Protein 3A1G (pdb70)

Organism: Influenza A virus (strain A/Puerto Rico/8/1934 H1N1) (NCBI:txid211044)

Structure (mmCIF, N/CA/C/O backbone):
data_3A1G
#
_entry.id   3A1G
#
_cell.length_a   60.701
_cell.length_b   69.987
_cell.length_c   61.348
_cell.angle_alpha   90.00
_cell.angle_beta   97.94
_cell.angle_gamma   90.00
#
_symmetry.space_group_name_H-M   'C 1 2 1'
#
loop_
_entity.id
_entity.type
_entity.pdbx_description
1 polymer 'RNA-directed RNA polymerase catalytic subunit'
2 polymer 'Polymerase basic protein 2'
3 water water
#
loop_
_atom_site.g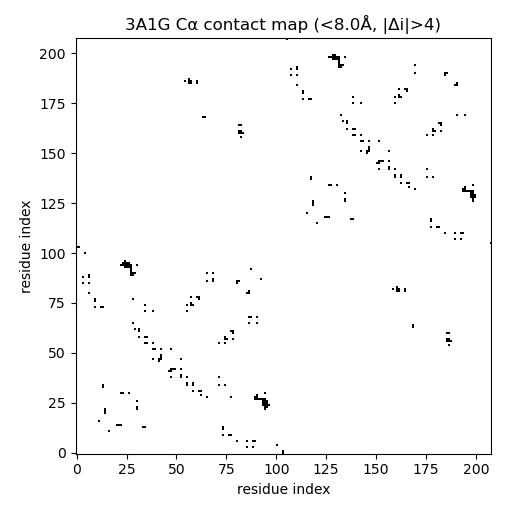roup_PDB
_atom_site.id
_atom_site.type_symbol
_atom_site.label_atom_id
_atom_site.label_alt_id
_atom_site.label_comp_id
_atom_site.label_asym_id
_atom_site.label_entity_id
_atom_site.label_seq_id
_atom_site.pdbx_PDB_ins_code
_atom_site.Cartn_x
_atom_site.Cartn_y
_atom_site.Cartn_z
_atom_site.occupancy
_atom_site.B_iso_or_equiv
_atom_site.auth_seq_id
_atom_site.auth_comp_id
_atom_site.auth_asym_id
_atom_site.auth_atom_id
_atom_site.pdbx_PDB_model_num
ATOM 1 N N . ASP A 1 8 ? -23.210 -22.248 -1.613 1.00 52.78 685 ASP A N 1
ATOM 2 C CA . ASP A 1 8 ? -21.768 -21.877 -1.646 1.00 52.86 685 ASP A CA 1
ATOM 3 C C . ASP A 1 8 ? -21.419 -21.064 -0.383 1.00 52.05 685 ASP A C 1
ATOM 4 O O . ASP A 1 8 ? -21.296 -21.661 0.694 1.00 52.38 685 ASP A O 1
ATOM 9 N N . GLU A 1 9 ? -21.270 -19.744 -0.478 1.00 51.01 686 GLU A N 1
ATOM 10 C CA . GLU A 1 9 ? -21.410 -18.932 0.744 1.00 49.09 686 GLU A CA 1
ATOM 11 C C . GLU A 1 9 ? -22.145 -17.615 0.674 1.00 48.25 686 GLU A C 1
ATOM 12 O O . GLU A 1 9 ? -21.882 -16.703 -0.128 1.00 47.10 686 GLU A O 1
ATOM 18 N N . GLN A 1 10 ? -23.118 -17.553 1.562 1.00 47.04 687 GLN A N 1
ATOM 19 C CA . GLN A 1 10 ? -23.976 -16.400 1.684 1.00 46.82 687 GLN A CA 1
ATOM 20 C C . GLN A 1 10 ? -23.201 -15.273 2.355 1.00 45.38 687 GLN A C 1
ATOM 21 O O . GLN A 1 10 ? -23.554 -14.123 2.159 1.00 44.69 687 GLN A O 1
ATOM 35 N N . TYR A 1 12 ? -19.887 -14.534 1.713 1.00 41.05 689 TYR A N 1
ATOM 36 C CA . TYR A 1 12 ? -19.286 -13.887 0.534 1.00 38.70 689 TYR A CA 1
ATOM 37 C C . TYR A 1 12 ? -20.356 -13.103 -0.249 1.00 37.24 689 TYR A C 1
ATOM 38 O O . TYR A 1 12 ? -20.083 -12.004 -0.730 1.00 34.74 689 TYR A O 1
ATOM 47 N N . GLN A 1 13 ? -21.580 -13.638 -0.355 1.00 36.78 690 GLN A N 1
ATOM 48 C CA . GLN A 1 13 ? -22.662 -12.939 -1.048 1.00 36.56 690 GLN A CA 1
ATOM 49 C C . GLN A 1 13 ? -23.071 -11.670 -0.293 1.00 35.17 690 GLN A C 1
ATOM 50 O O . GLN A 1 13 ? -23.352 -10.650 -0.911 1.00 34.27 690 GLN A O 1
ATOM 56 N N . ARG A 1 14 ? -23.093 -11.744 1.032 1.00 33.77 691 ARG A N 1
ATOM 57 C CA . ARG A 1 14 ? -23.377 -10.545 1.829 1.00 33.27 691 ARG A CA 1
ATOM 58 C C . ARG A 1 14 ? -22.321 -9.444 1.589 1.00 31.63 691 ARG A C 1
ATOM 59 O O . ARG A 1 14 ? -22.654 -8.247 1.522 1.00 31.84 691 ARG A O 1
ATOM 67 N N . CYS A 1 15 ? -21.064 -9.852 1.559 1.00 30.31 692 CYS A N 1
ATOM 68 C CA . CYS A 1 15 ? -20.007 -8.855 1.308 1.00 28.91 692 CYS A CA 1
ATOM 69 C C . CYS A 1 15 ? -20.159 -8.307 -0.099 1.00 28.68 692 CYS A C 1
ATOM 70 O O . CYS A 1 15 ? -20.064 -7.098 -0.315 1.00 28.25 692 CYS A O 1
ATOM 73 N N . CYS A 1 16 ? -20.450 -9.181 -1.062 1.00 29.22 693 CYS A N 1
ATOM 74 C CA . CYS A 1 16 ? -20.504 -8.741 -2.471 1.00 31.29 693 CYS A CA 1
ATOM 75 C C . CYS A 1 16 ? -21.658 -7.825 -2.705 1.00 30.09 693 CYS A C 1
ATOM 76 O O . CYS A 1 16 ? -21.547 -6.804 -3.406 1.00 31.32 693 CYS A O 1
ATOM 79 N N . ASN A 1 17 ? -22.782 -8.163 -2.075 1.00 31.32 694 ASN A N 1
ATOM 80 C CA . ASN A 1 17 ? -23.970 -7.360 -2.132 1.00 31.02 694 ASN A CA 1
ATOM 81 C C . ASN A 1 17 ? -23.768 -5.964 -1.580 1.00 30.36 694 ASN A C 1
ATOM 82 O O . ASN A 1 17 ? -24.311 -4.991 -2.122 1.00 31.27 694 ASN A O 1
ATOM 87 N N . LEU A 1 18 ? -23.042 -5.892 -0.463 1.00 29.56 695 LEU A N 1
ATOM 88 C CA . LEU A 1 18 ? -22.712 -4.579 0.144 1.00 27.96 695 LEU A CA 1
ATOM 89 C C . LEU A 1 18 ? -21.805 -3.752 -0.755 1.00 27.53 695 LEU A C 1
ATOM 90 O O . LEU A 1 18 ? -21.980 -2.529 -0.893 1.00 26.91 695 LEU A O 1
ATOM 95 N N . PHE A 1 19 ? -20.788 -4.395 -1.306 1.00 27.90 696 PHE A N 1
ATOM 96 C CA . PHE A 1 19 ? -19.906 -3.727 -2.246 1.00 28.04 696 PHE A CA 1
ATOM 97 C C . PHE A 1 19 ? -20.625 -2.989 -3.380 1.00 29.35 696 PHE A C 1
ATOM 98 O O . PHE A 1 19 ? -20.298 -1.845 -3.704 1.00 28.33 696 PHE A O 1
ATOM 106 N N . GLU A 1 20 ? -21.658 -3.625 -3.941 1.00 29.66 697 GLU A N 1
ATOM 107 C CA . GLU A 1 20 ? -22.491 -3.042 -4.969 1.00 32.15 697 GLU A CA 1
ATOM 108 C C . GLU A 1 20 ? -23.270 -1.787 -4.547 1.00 31.09 697 GLU A C 1
ATOM 109 O O . GLU A 1 20 ? -23.672 -1.010 -5.402 1.00 32.00 697 GLU A O 1
ATOM 115 N N . LYS A 1 21 ? -23.458 -1.571 -3.236 1.00 29.27 698 LYS A N 1
ATOM 116 C CA . LYS A 1 21 ? -24.016 -0.335 -2.705 1.00 28.82 698 LYS A CA 1
ATOM 117 C C . LYS A 1 21 ? -23.031 0.818 -2.767 1.00 26.73 698 LYS A C 1
ATOM 118 O O . LYS A 1 21 ? -23.451 1.964 -2.769 1.00 26.15 698 LYS A O 1
ATOM 124 N N . PHE A 1 22 ? -21.728 0.513 -2.803 1.00 25.92 699 PHE A N 1
ATOM 125 C CA . PHE A 1 22 ? -20.707 1.566 -2.998 1.00 27.12 699 PHE A CA 1
ATOM 126 C C . PHE A 1 22 ? -20.274 1.730 -4.442 1.00 28.46 699 PHE A C 1
ATOM 127 O O . PHE A 1 22 ? -19.876 2.818 -4.853 1.00 27.91 699 PHE A O 1
ATOM 135 N N . PHE A 1 23 ? -20.333 0.627 -5.199 1.00 30.34 700 PHE A N 1
ATOM 136 C CA . PHE A 1 23 ? -19.933 0.635 -6.587 1.00 33.99 700 PHE A CA 1
ATOM 137 C C . PHE A 1 23 ? -21.027 -0.007 -7.475 1.00 36.82 700 PHE A C 1
ATOM 138 O O . PHE A 1 23 ? -20.874 -1.145 -7.908 1.00 37.84 700 PHE A O 1
ATOM 146 N N . PRO A 1 24 ? -22.147 0.712 -7.694 1.00 40.25 701 PRO A N 1
ATOM 147 C CA . PRO A 1 24 ? -23.334 0.209 -8.395 1.00 43.45 701 PRO A CA 1
ATOM 148 C C . PRO A 1 24 ? -23.098 -0.427 -9.748 1.00 46.54 701 PRO A C 1
ATOM 149 O O . PRO A 1 24 ? -22.030 -0.281 -10.350 1.00 47.25 701 PRO A O 1
ATOM 153 N N . SER A 1 25 ? -24.119 -1.159 -10.177 1.00 49.95 702 SER A N 1
ATOM 154 C CA . SER A 1 25 ? -24.216 -1.760 -11.501 1.00 53.18 702 SER A CA 1
ATOM 155 C C . SER A 1 25 ? -24.471 -0.705 -12.595 1.00 54.38 702 SER A C 1
ATOM 156 O O . SER A 1 25 ? -24.337 -1.002 -13.787 1.00 55.20 702 SER A O 1
ATOM 159 N N . SER A 1 26 ? -24.840 0.514 -12.187 1.00 56.27 703 SER A N 1
ATOM 160 C CA . SER A 1 26 ? -24.587 1.714 -12.990 1.00 57.91 703 SER A CA 1
ATOM 161 C C . SER A 1 26 ? -23.056 1.764 -13.120 1.00 58.84 703 SER A C 1
ATOM 162 O O . SER A 1 26 ? -22.388 2.762 -12.810 1.00 59.06 703 SER A O 1
ATOM 165 N N . SER A 1 27 ? -22.547 0.657 -13.662 1.00 60.05 704 SER A N 1
ATOM 166 C CA . SER A 1 27 ? -21.243 0.059 -13.348 1.00 60.74 704 SER A CA 1
ATOM 167 C C . SER A 1 27 ? -19.955 0.884 -13.331 1.00 61.19 704 SER A C 1
ATOM 168 O O . SER A 1 27 ? -19.129 0.685 -12.425 1.00 61.62 704 SER A O 1
ATOM 171 N N . TYR A 1 28 ? -19.779 1.777 -14.308 1.00 61.27 705 TYR A N 1
ATOM 172 C CA . TYR A 1 28 ? -18.439 2.300 -14.636 1.00 61.56 705 TYR A CA 1
ATOM 173 C C . TYR A 1 28 ? -17.985 3.605 -13.946 1.00 60.95 705 TYR A C 1
ATOM 174 O O . TYR A 1 28 ? -17.644 4.589 -14.600 1.00 61.64 705 TYR A O 1
ATOM 183 N N . ARG A 1 29 ? -17.977 3.596 -12.620 1.00 60.04 706 ARG A N 1
ATOM 184 C CA . ARG A 1 29 ? -17.201 4.571 -11.852 1.00 58.80 706 ARG A CA 1
ATOM 185 C C . ARG A 1 29 ? -16.285 3.716 -10.966 1.00 57.23 706 ARG A C 1
ATOM 186 O O . ARG A 1 29 ? -16.178 3.914 -9.755 1.00 57.15 706 ARG A O 1
ATOM 194 N N . ARG A 1 30 ? -15.621 2.773 -11.631 1.00 54.84 707 ARG A N 1
ATOM 195 C CA . ARG A 1 30 ? -14.962 1.605 -11.036 1.00 52.78 707 ARG A CA 1
ATOM 196 C C . ARG A 1 30 ? -14.016 1.800 -9.836 1.00 50.90 707 ARG A C 1
ATOM 197 O O . ARG A 1 30 ? -13.333 2.820 -9.721 1.00 50.71 707 ARG A O 1
ATOM 205 N N . PRO A 1 31 ? -13.970 0.798 -8.936 1.00 48.46 708 PRO A N 1
ATOM 206 C CA . PRO A 1 31 ? -13.003 0.773 -7.852 1.00 46.66 708 PRO A CA 1
ATOM 207 C C . PRO A 1 31 ? -11.642 0.312 -8.354 1.00 45.31 708 PRO A C 1
ATOM 208 O O . PRO A 1 31 ? -11.568 -0.329 -9.404 1.00 45.04 708 PRO A O 1
ATOM 212 N N . VAL A 1 32 ? -10.583 0.587 -7.597 1.00 43.44 709 VAL A N 1
ATOM 213 C CA . VAL A 1 32 ? -9.269 0.031 -7.943 1.00 42.32 709 VAL A CA 1
ATOM 214 C C . VAL A 1 32 ? -9.152 -1.488 -7.654 1.00 41.01 709 VAL A C 1
ATOM 215 O O . VAL A 1 32 ? -9.321 -1.962 -6.513 1.00 40.36 709 VAL A O 1
ATOM 219 N N . GLY A 1 33 ? -8.882 -2.237 -8.723 1.00 39.19 710 GLY A N 1
ATOM 220 C CA . GLY A 1 33 ? -8.806 -3.690 -8.668 1.00 36.97 710 GLY A CA 1
ATOM 221 C C . GLY A 1 33 ? -7.882 -4.230 -7.592 1.00 35.16 710 GLY A C 1
ATOM 222 O O . GLY A 1 33 ? -8.181 -5.238 -6.962 1.00 34.76 710 GLY A O 1
ATOM 223 N N . ILE A 1 34 ? -6.769 -3.566 -7.346 1.00 34.30 711 ILE A N 1
ATOM 224 C CA . ILE A 1 34 ? -5.828 -4.100 -6.380 1.00 34.81 711 ILE A CA 1
ATOM 225 C C . ILE A 1 34 ? -6.086 -3.721 -4.903 1.00 33.52 711 ILE A C 1
ATOM 226 O O . ILE A 1 34 ? -5.393 -4.200 -4.011 1.00 33.75 711 ILE A O 1
ATOM 231 N N . SER A 1 35 ? -7.074 -2.858 -4.659 1.00 31.69 712 SER A N 1
ATOM 232 C CA . SER A 1 35 ? -7.497 -2.513 -3.304 1.00 30.89 712 SER A CA 1
ATOM 233 C C . SER A 1 35 ? -8.286 -3.656 -2.688 1.00 27.79 712 SER A C 1
ATOM 234 O O . SER A 1 35 ? -8.983 -4.356 -3.407 1.00 26.57 712 SER A O 1
ATOM 237 N N . SER A 1 36 ? -8.147 -3.828 -1.378 1.00 26.91 713 SER A N 1
ATOM 238 C CA . SER A 1 36 ? -9.075 -4.660 -0.609 1.00 26.06 713 SER A CA 1
ATOM 239 C C . SER A 1 36 ? -10.491 -4.079 -0.757 1.00 26.02 713 SER A C 1
ATOM 240 O O . SER A 1 36 ? -10.690 -2.872 -1.025 1.00 25.47 713 SER A O 1
ATOM 251 N N . VAL A 1 38 ? -12.757 -3.537 1.580 1.00 21.91 715 VAL A N 1
ATOM 252 C CA . VAL A 1 38 ? -13.044 -2.539 2.622 1.00 22.50 715 VAL A CA 1
ATOM 253 C C . VAL A 1 38 ? -12.289 -1.218 2.292 1.00 23.31 715 VAL A C 1
ATOM 254 O O . VAL A 1 38 ? -12.834 -0.115 2.466 1.00 23.19 715 VAL A O 1
ATOM 258 N N . GLU A 1 39 ? -11.050 -1.308 1.815 1.00 23.32 716 GLU A N 1
ATOM 259 C CA . GLU A 1 39 ? -10.413 -0.055 1.454 1.00 26.13 716 GLU A CA 1
ATOM 260 C C . GLU A 1 39 ? -11.099 0.748 0.350 1.00 24.41 716 GLU A C 1
ATOM 261 O O . GLU A 1 39 ? -11.239 1.969 0.491 1.00 24.20 716 GLU A O 1
ATOM 267 N N . ALA A 1 40 ? -11.595 0.057 -0.693 1.00 23.98 717 ALA A N 1
ATOM 268 C CA . ALA A 1 40 ? -12.382 0.654 -1.748 1.00 23.52 717 ALA A CA 1
ATOM 269 C C . ALA A 1 40 ? -13.654 1.281 -1.242 1.00 22.65 717 ALA A C 1
ATOM 270 O O . ALA A 1 40 ? -13.969 2.414 -1.617 1.00 22.90 717 ALA A O 1
ATOM 280 N N . VAL A 1 42 ? -14.448 2.200 1.857 1.00 20.51 719 VAL A N 1
ATOM 281 C CA . VAL A 1 42 ? -14.255 3.346 2.735 1.00 21.38 719 VAL A CA 1
ATOM 282 C C .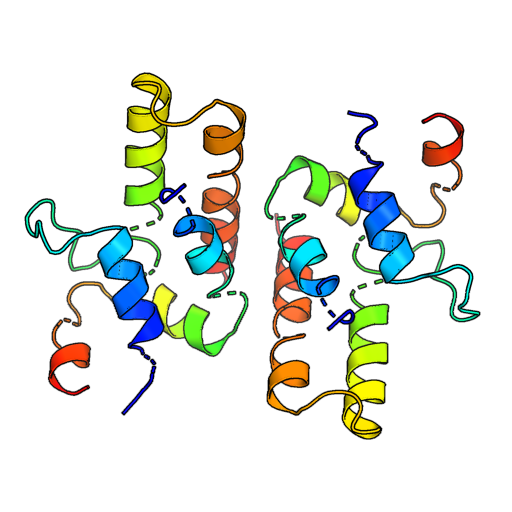 VAL A 1 42 ? -13.832 4.586 1.933 1.00 21.54 719 VAL A C 1
ATOM 283 O O . VAL A 1 42 ? -14.269 5.703 2.228 1.00 21.39 719 VAL A O 1
ATOM 287 N N . SER A 1 43 ? -12.934 4.407 0.966 1.00 22.70 720 SER A N 1
ATOM 288 C CA . SER A 1 43 ? -12.546 5.517 0.103 1.00 22.72 720 SER A CA 1
ATOM 289 C C . SER A 1 43 ? -13.742 6.134 -0.604 1.00 22.24 720 SER A C 1
ATOM 290 O O . SER A 1 43 ? -13.939 7.354 -0.553 1.00 23.03 720 SER A O 1
ATOM 293 N N . ARG A 1 44 ? -14.547 5.293 -1.228 1.00 22.43 721 ARG A N 1
ATOM 294 C CA . ARG A 1 44 ? -15.793 5.755 -1.874 1.00 21.30 721 ARG A CA 1
ATOM 295 C C . ARG A 1 44 ? -16.806 6.461 -0.921 1.00 20.74 721 ARG A C 1
ATOM 296 O O . ARG A 1 44 ? -17.351 7.524 -1.234 1.00 18.82 721 ARG A O 1
ATOM 304 N N . ALA A 1 45 ? -16.983 5.893 0.288 1.00 20.38 722 ALA A N 1
ATOM 305 C CA . ALA A 1 45 ? -17.867 6.447 1.298 1.00 20.28 722 ALA A CA 1
ATOM 306 C C . ALA A 1 45 ? -17.467 7.867 1.630 1.00 20.32 722 ALA A C 1
ATOM 307 O O . ALA A 1 45 ? -18.297 8.765 1.697 1.00 17.94 722 ALA A O 1
ATOM 309 N N . ARG A 1 46 ? -16.162 8.082 1.788 1.00 20.65 723 ARG A N 1
ATOM 310 C CA . ARG A 1 46 ? -15.653 9.428 2.134 1.00 21.75 723 ARG A CA 1
ATOM 311 C C . ARG A 1 46 ? -15.872 10.434 1.004 1.00 20.94 723 ARG A C 1
ATOM 312 O O . ARG A 1 46 ? -16.333 11.549 1.271 1.00 20.38 723 ARG A O 1
ATOM 320 N N . ILE A 1 47 ? -15.526 10.048 -0.221 1.00 22.43 724 ILE A N 1
ATOM 321 C CA . ILE A 1 47 ? -15.694 10.950 -1.377 1.00 21.10 724 ILE A CA 1
ATOM 322 C C . ILE A 1 47 ? -17.196 11.308 -1.520 1.00 21.72 724 ILE A C 1
ATOM 323 O O . ILE A 1 47 ? -17.544 12.489 -1.659 1.00 21.00 724 ILE A O 1
ATOM 328 N N . ASP A 1 48 ? -18.068 10.314 -1.423 1.00 22.24 725 ASP A N 1
ATOM 329 C CA . ASP A 1 48 ? -19.507 10.550 -1.585 1.00 23.02 725 ASP A CA 1
ATOM 330 C C . ASP A 1 48 ? -20.062 11.406 -0.450 1.00 22.47 725 ASP A C 1
ATOM 331 O O . ASP A 1 48 ? -20.832 12.308 -0.671 1.00 21.55 725 ASP A O 1
ATOM 336 N N . ALA A 1 49 ? -19.632 11.168 0.775 1.00 22.64 726 ALA A N 1
ATOM 337 C CA . ALA A 1 49 ? -20.143 11.936 1.893 1.00 20.79 726 ALA A CA 1
ATOM 338 C C . ALA A 1 49 ? -19.779 13.429 1.767 1.00 21.18 726 ALA A C 1
ATOM 339 O O . ALA A 1 49 ? -20.605 14.302 2.014 1.00 19.45 726 ALA A O 1
ATOM 341 N N . ARG A 1 50 ? -18.555 13.756 1.336 1.00 21.44 727 ARG A N 1
ATOM 342 C CA . ARG A 1 50 ? -18.229 15.176 1.177 1.00 23.97 727 ARG A CA 1
ATOM 343 C C . ARG A 1 50 ? -19.084 15.845 0.094 1.00 23.36 727 ARG A C 1
ATOM 344 O O . ARG A 1 50 ? -19.595 16.969 0.294 1.00 24.32 727 ARG A O 1
ATOM 352 N N . ILE A 1 51 ? -19.260 15.154 -1.020 1.00 22.87 728 ILE A N 1
ATOM 353 C CA . ILE A 1 51 ? -19.982 15.714 -2.203 1.00 23.51 728 ILE A CA 1
ATOM 354 C C . ILE A 1 51 ? -21.445 15.823 -1.789 1.00 23.39 728 ILE A C 1
ATOM 355 O O . ILE A 1 51 ? -22.104 16.821 -2.076 1.00 24.46 728 ILE A O 1
ATOM 360 N N . ASP A 1 52 ? -21.933 14.798 -1.113 1.00 22.79 729 ASP A N 1
ATOM 361 C CA . ASP A 1 52 ? -23.355 14.772 -0.757 1.00 22.94 729 ASP A CA 1
ATOM 362 C C . ASP A 1 52 ? -23.719 15.778 0.313 1.00 24.19 729 ASP A C 1
ATOM 363 O O . ASP A 1 52 ? -24.831 16.360 0.288 1.00 23.82 729 ASP A O 1
ATOM 368 N N . PHE A 1 53 ? -22.788 16.042 1.241 1.00 21.91 730 PHE A N 1
ATOM 369 C CA . PHE A 1 53 ? -22.959 17.039 2.265 1.00 22.76 730 PHE A CA 1
ATOM 370 C C . PHE A 1 53 ? -22.936 18.441 1.615 1.00 24.60 730 PHE A C 1
ATOM 371 O O . PHE A 1 53 ? -23.833 19.287 1.857 1.00 24.92 730 PHE A O 1
ATOM 379 N N . GLU A 1 54 ? -21.930 18.660 0.761 1.00 26.80 731 GLU A N 1
ATOM 380 C CA . GLU A 1 54 ? -21.860 19.879 -0.066 1.00 28.38 731 GLU A CA 1
ATOM 381 C C . GLU A 1 54 ? -23.189 20.148 -0.823 1.00 27.69 731 GLU A C 1
ATOM 382 O O . GLU A 1 54 ? -23.629 21.309 -0.938 1.00 27.78 731 GLU A O 1
ATOM 388 N N . SER A 1 55 ? -23.805 19.095 -1.340 1.00 29.13 732 SER A N 1
ATOM 389 C CA . SER A 1 55 ? -24.957 19.219 -2.263 1.00 31.76 732 SER A CA 1
ATOM 390 C C . SER A 1 55 ? -26.302 19.302 -1.536 1.00 32.84 732 SER A C 1
ATOM 391 O O . SER A 1 55 ? -27.335 19.590 -2.156 1.00 34.22 732 SER A O 1
ATOM 394 N N . GLY A 1 56 ? -26.271 19.046 -0.235 1.00 32.86 733 GLY A N 1
ATOM 395 C CA . GLY A 1 56 ? -27.461 19.110 0.619 1.00 33.28 733 GLY A CA 1
ATOM 396 C C . GLY A 1 56 ? -28.221 17.807 0.766 1.00 33.39 733 GLY A C 1
ATOM 397 O O . GLY A 1 56 ? -29.206 17.781 1.490 1.00 35.17 733 GLY A O 1
ATOM 398 N N . ARG A 1 57 ? -27.762 16.744 0.113 1.00 32.05 734 ARG A N 1
ATOM 399 C CA . ARG A 1 57 ? -28.400 15.409 0.145 1.00 32.16 734 ARG A CA 1
ATOM 400 C C . ARG A 1 57 ? -28.313 14.738 1.530 1.00 32.01 734 ARG A C 1
ATOM 401 O O . ARG A 1 57 ? -29.157 13.889 1.891 1.00 31.33 734 ARG A O 1
ATOM 409 N N . ILE A 1 58 ? -27.259 15.064 2.273 1.00 30.34 735 ILE A N 1
ATOM 410 C CA . ILE A 1 58 ? -27.155 14.615 3.668 1.00 28.39 735 ILE A CA 1
ATOM 411 C C . ILE A 1 58 ? -26.910 15.791 4.573 1.00 28.92 735 ILE A C 1
ATOM 412 O O . ILE A 1 58 ? -26.430 16.832 4.130 1.00 28.26 735 ILE A O 1
ATOM 417 N N . LYS A 1 59 ? -27.255 15.666 5.846 1.00 29.00 736 LYS A N 1
ATOM 418 C CA . LYS A 1 59 ? -27.169 16.767 6.756 1.00 30.55 736 LYS A CA 1
ATOM 419 C C . LYS A 1 59 ? -25.866 16.614 7.521 1.00 29.64 736 LYS A C 1
ATOM 420 O O . LYS A 1 59 ? -25.261 15.545 7.435 1.00 28.49 736 LYS A O 1
ATOM 426 N N . LYS A 1 60 ? -25.476 17.658 8.253 1.00 29.56 737 LYS A N 1
ATOM 427 C CA . LYS A 1 60 ? -24.181 17.692 8.988 1.00 31.28 737 LYS A CA 1
ATOM 428 C C . LYS A 1 60 ? -24.066 16.513 9.951 1.00 31.49 737 LYS A C 1
ATOM 429 O O . LYS A 1 60 ? -23.012 15.926 10.074 1.00 29.46 737 LYS A O 1
ATOM 435 N N . GLU A 1 61 ? -25.170 16.158 10.625 1.00 31.73 738 GLU A N 1
ATOM 436 C CA . GLU A 1 61 ? -25.150 15.025 11.562 1.00 32.69 738 GLU A CA 1
ATOM 437 C C . GLU A 1 61 ? -24.869 13.689 10.885 1.00 31.00 738 GLU A C 1
ATOM 438 O O . GLU A 1 61 ? -24.186 12.832 11.440 1.00 30.63 738 GLU A O 1
ATOM 444 N N . GLU A 1 62 ? -25.424 13.508 9.689 1.00 29.80 739 GLU A N 1
ATOM 445 C CA . GLU A 1 62 ? -25.204 12.327 8.884 1.00 27.97 739 GLU A CA 1
ATOM 446 C C . GLU A 1 62 ? -23.763 12.303 8.375 1.00 25.53 739 GLU A C 1
ATOM 447 O O . GLU A 1 62 ? -23.116 11.279 8.404 1.00 23.97 739 GLU A O 1
ATOM 453 N N . PHE A 1 63 ? -23.287 13.440 7.856 1.00 23.52 740 PHE A N 1
ATOM 454 C CA . PHE A 1 63 ? -21.900 13.542 7.369 1.00 22.10 740 PHE A CA 1
ATOM 455 C C . PHE A 1 63 ? -20.907 13.181 8.507 1.00 21.61 740 PHE A C 1
ATOM 456 O O . PHE A 1 63 ? -19.985 12.376 8.353 1.00 20.70 740 PHE A O 1
ATOM 464 N N . THR A 1 64 ? -21.030 13.860 9.640 1.00 22.80 741 THR A N 1
ATOM 465 C CA . THR A 1 64 ? -20.119 13.545 10.759 1.00 24.65 741 THR A CA 1
ATOM 466 C C . THR A 1 64 ? -20.143 12.052 11.160 1.00 25.06 741 THR A C 1
ATOM 467 O O . THR A 1 64 ? -19.088 11.424 11.344 1.00 23.14 741 THR A O 1
ATOM 471 N N . GLU A 1 65 ? -21.330 11.469 11.254 1.00 23.26 742 GLU A N 1
ATOM 472 C CA . GLU A 1 65 ? -21.423 10.070 11.664 1.00 25.04 742 GLU A CA 1
ATOM 473 C C . GLU A 1 65 ? -20.809 9.105 10.625 1.00 24.32 742 GLU A C 1
ATOM 474 O O . GLU A 1 65 ? -20.036 8.195 10.972 1.00 22.53 742 GLU A O 1
ATOM 480 N N . ILE A 1 66 ? -21.017 9.396 9.332 1.00 20.85 743 ILE A N 1
ATOM 481 C CA . ILE A 1 66 ? -20.389 8.650 8.284 1.00 20.79 743 ILE A CA 1
ATOM 482 C C . ILE A 1 66 ? -18.838 8.706 8.362 1.00 20.07 743 ILE A C 1
ATOM 483 O O . ILE A 1 66 ? -18.199 7.676 8.274 1.00 20.94 743 ILE A O 1
ATOM 496 N N . LYS A 1 68 ? -16.947 9.421 10.892 1.00 24.54 745 LYS A N 1
ATOM 497 C CA . LYS A 1 68 ? -16.495 8.789 12.163 1.00 23.33 745 LYS A CA 1
ATOM 498 C C . LYS A 1 68 ? -16.540 7.258 11.995 1.00 24.55 745 LYS A C 1
ATOM 499 O O . LYS A 1 68 ? -15.586 6.569 12.402 1.00 24.12 745 LYS A O 1
ATOM 505 N N . ILE A 1 69 ? -17.636 6.753 11.400 1.00 23.33 746 ILE A N 1
ATOM 506 C CA . ILE A 1 69 ? -17.739 5.286 11.131 1.00 23.00 746 ILE A CA 1
ATOM 507 C C . ILE A 1 69 ? -16.580 4.845 10.192 1.00 22.74 746 ILE A C 1
ATOM 508 O O . ILE A 1 69 ? -15.868 3.872 10.438 1.00 22.60 746 ILE A O 1
ATOM 513 N N . CYS A 1 70 ? -16.330 5.603 9.126 1.00 23.46 747 CYS A N 1
ATOM 514 C CA . CYS A 1 70 ? -15.189 5.292 8.260 1.00 22.84 747 CYS A CA 1
ATOM 515 C C . CYS A 1 70 ? -13.876 5.223 8.995 1.00 24.42 747 CYS A C 1
ATOM 516 O O . CYS A 1 70 ? -13.072 4.330 8.761 1.00 25.38 747 CYS A O 1
ATOM 519 N N . SER A 1 71 ? -13.650 6.167 9.898 1.00 24.29 748 SER A N 1
ATOM 520 C CA . SER A 1 71 ? -12.374 6.157 10.599 1.00 26.22 748 SER A CA 1
ATOM 521 C C . SER A 1 71 ? -12.369 4.933 11.525 1.00 25.42 748 SER A C 1
ATOM 522 O O . SER A 1 71 ? -11.340 4.331 11.700 1.00 27.73 748 SER A O 1
ATOM 525 N N . THR A 1 72 ? -13.518 4.528 12.047 1.00 25.69 749 THR A N 1
ATOM 526 C CA . THR A 1 72 ? -13.569 3.329 12.924 1.00 26.66 749 THR A CA 1
ATOM 527 C C . THR A 1 72 ? -13.231 2.090 12.102 1.00 27.71 749 THR A C 1
ATOM 528 O O . THR A 1 72 ? -12.466 1.225 12.534 1.00 28.31 749 THR A O 1
ATOM 532 N N . ILE A 1 73 ? -13.834 2.005 10.934 1.00 26.54 750 ILE A N 1
ATOM 533 C CA . ILE A 1 73 ? -13.662 0.888 10.037 1.00 27.07 750 ILE A CA 1
ATOM 534 C C . ILE A 1 73 ? -12.184 0.794 9.650 1.00 28.29 750 ILE A C 1
ATOM 535 O O . ILE A 1 73 ? -11.628 -0.302 9.584 1.00 28.06 750 ILE A O 1
ATOM 540 N N . GLU A 1 74 ? -11.569 1.946 9.360 1.00 30.06 751 GLU A N 1
ATOM 541 C CA . GLU A 1 74 ? -10.146 2.029 9.024 1.00 32.40 751 GLU A CA 1
ATOM 542 C C . GLU A 1 74 ? -9.260 1.542 10.159 1.00 34.03 751 GLU A C 1
ATOM 543 O O . GLU A 1 74 ? -8.246 0.899 9.908 1.00 33.92 751 GLU A O 1
ATOM 549 N N . GLU A 1 75 ? -9.639 1.868 11.387 1.00 34.90 752 GLU A N 1
ATOM 550 C CA . GLU A 1 75 ? -8.996 1.298 12.572 1.00 37.77 752 GLU A CA 1
ATOM 551 C C . GLU A 1 75 ? -9.106 -0.242 12.604 1.00 37.47 752 GLU A C 1
ATOM 552 O O . GLU A 1 75 ? -8.113 -0.928 12.862 1.00 38.83 752 GLU A O 1
ATOM 558 N N . LEU A 1 76 ? -10.303 -0.779 12.352 1.00 39.77 753 LEU A N 1
ATOM 559 C CA . LEU A 1 76 ? -10.514 -2.242 12.307 1.00 39.90 753 LEU A CA 1
ATOM 560 C C . LEU A 1 76 ? -9.848 -2.949 11.108 1.00 42.60 753 LEU A C 1
ATOM 561 O O . LEU A 1 76 ? -9.720 -4.169 11.127 1.00 43.18 753 LEU A O 1
ATOM 566 N N . ARG A 1 77 ? -9.409 -2.212 10.087 1.00 45.07 754 ARG A N 1
ATOM 567 C CA . ARG A 1 77 ? -8.692 -2.826 8.943 1.00 48.40 754 ARG A CA 1
ATOM 568 C C . ARG A 1 77 ? -7.243 -3.075 9.311 1.00 50.89 754 ARG A C 1
ATOM 569 O O . ARG A 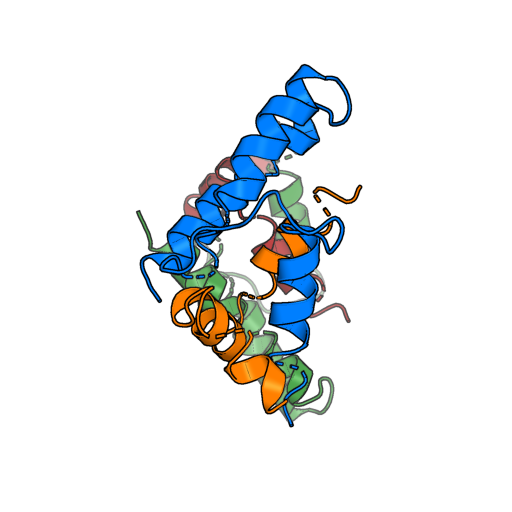1 77 ? -6.704 -4.167 9.101 1.00 51.66 754 ARG A O 1
ATOM 577 N N . ARG A 1 78 ? -6.625 -2.031 9.852 1.00 53.73 755 ARG A N 1
ATOM 578 C CA . ARG A 1 78 ? -5.204 -2.008 10.170 1.00 56.44 755 ARG A CA 1
ATOM 579 C C . ARG A 1 78 ? -4.808 -3.097 11.168 1.00 57.63 755 ARG A C 1
ATOM 580 O O . ARG A 1 78 ? -3.645 -3.504 11.203 1.00 58.23 755 ARG A O 1
ATOM 588 N N . GLN A 1 79 ? -5.776 -3.574 11.951 1.00 59.15 756 GLN A N 1
ATOM 589 C CA . GLN A 1 79 ? -5.566 -4.731 12.828 1.00 61.13 756 GLN A CA 1
ATOM 590 C C . GLN A 1 79 ? -6.403 -5.952 12.404 1.00 61.52 756 GLN A C 1
ATOM 591 O O . GLN A 1 79 ? -6.983 -6.648 13.247 1.00 62.26 756 GLN A O 1
ATOM 597 N N . LYS A 1 80 ? -6.450 -6.193 11.090 1.00 62.09 757 LYS A N 1
ATOM 598 C CA . LYS A 1 80 ? -6.988 -7.424 10.474 1.00 62.57 757 LYS A CA 1
ATOM 599 C C . LYS A 1 80 ? -8.488 -7.381 10.193 1.00 62.78 757 LYS A C 1
ATOM 600 O O . LYS A 1 80 ? -9.058 -6.388 9.730 1.00 62.47 757 LYS A O 1
ATOM 607 N N . GLY B 2 1 ? -30.787 7.360 5.493 1.00 31.01 -2 GLY B N 1
ATOM 608 C CA . GLY B 2 1 ? -30.828 7.059 4.039 1.00 27.98 -2 GLY B CA 1
ATOM 609 C C . GLY B 2 1 ? -29.791 6.037 3.619 1.00 27.09 -2 GLY B C 1
ATOM 610 O O . GLY B 2 1 ? -29.272 5.269 4.463 1.00 27.24 -2 GLY B O 1
ATOM 611 N N . GLY B 2 2 ? -29.553 5.965 2.321 1.00 26.54 -1 GLY B N 1
ATOM 612 C CA . GLY B 2 2 ? -28.650 4.946 1.771 1.00 24.15 -1 GLY B CA 1
ATOM 613 C C . GLY B 2 2 ? -27.195 5.064 2.235 1.00 24.83 -1 GLY B C 1
ATOM 614 O O . GLY B 2 2 ? -26.504 4.038 2.377 1.00 22.20 -1 GLY B O 1
ATOM 615 N N . SER B 2 3 ? -26.717 6.288 2.374 1.00 24.79 0 SER B N 1
ATOM 616 C CA . SER B 2 3 ? -25.318 6.525 2.787 1.00 24.36 0 SER B CA 1
ATOM 617 C C . SER B 2 3 ? -25.123 5.988 4.204 1.00 24.59 0 SER B C 1
ATOM 618 O O . SER B 2 3 ? -24.142 5.341 4.491 1.00 23.90 0 SER B O 1
ATOM 629 N N . GLU B 2 5 ? -27.246 3.648 5.692 1.00 24.23 2 GLU B N 1
ATOM 630 C CA . GLU B 2 5 ? -27.484 2.197 5.673 1.00 27.38 2 GLU B CA 1
ATOM 631 C C . GLU B 2 5 ? -26.204 1.466 5.329 1.00 24.84 2 GLU B C 1
ATOM 632 O O . GLU B 2 5 ? -25.841 0.489 5.977 1.00 25.38 2 GLU B O 1
ATOM 638 N N . ARG B 2 6 ? -25.576 1.906 4.254 1.00 21.85 3 ARG B N 1
ATOM 639 C CA . ARG B 2 6 ? -24.463 1.137 3.714 1.00 21.13 3 ARG B CA 1
ATOM 640 C C . ARG B 2 6 ? -23.220 1.208 4.627 1.00 20.07 3 ARG B C 1
ATOM 641 O O . ARG B 2 6 ? -22.487 0.225 4.772 1.00 23.72 3 ARG B O 1
ATOM 649 N N . ILE B 2 7 ? -22.993 2.360 5.263 1.00 20.36 4 ILE B N 1
ATOM 650 C CA . ILE B 2 7 ? -21.820 2.462 6.158 1.00 20.25 4 ILE B CA 1
ATOM 651 C C . ILE B 2 7 ? -22.030 1.677 7.434 1.00 21.88 4 ILE B C 1
ATOM 652 O O . ILE B 2 7 ? -21.095 1.060 7.954 1.00 20.56 4 ILE B O 1
ATOM 657 N N . LYS B 2 8 ? -23.267 1.715 7.942 1.00 21.78 5 LYS B N 1
ATOM 658 C CA . LYS B 2 8 ? -23.637 0.901 9.138 1.00 23.53 5 LYS B CA 1
ATOM 659 C C . LYS B 2 8 ? -23.492 -0.601 8.845 1.00 22.86 5 LYS B C 1
ATOM 660 O O . LYS B 2 8 ? -22.962 -1.380 9.701 1.00 22.97 5 LYS B O 1
ATOM 666 N N . GLU B 2 9 ? -23.942 -1.042 7.681 1.00 22.28 6 GLU B N 1
ATOM 667 C CA . GLU B 2 9 ? -23.784 -2.442 7.271 1.00 22.98 6 GLU B CA 1
ATOM 668 C C . GLU B 2 9 ? -22.264 -2.846 7.197 1.00 21.39 6 GLU B C 1
ATOM 669 O O . GLU B 2 9 ? -21.876 -3.891 7.656 1.00 21.77 6 GLU B O 1
ATOM 675 N N . LEU B 2 10 ? -21.436 -2.005 6.573 1.00 20.54 7 LEU B N 1
ATOM 676 C CA . LEU B 2 10 ? -20.002 -2.245 6.515 1.00 20.39 7 LEU B CA 1
ATOM 677 C C . LEU B 2 10 ? -19.442 -2.307 7.927 1.00 21.69 7 LEU B C 1
ATOM 678 O O . LEU B 2 10 ? -18.711 -3.237 8.270 1.00 21.20 7 LEU B O 1
ATOM 683 N N . ARG B 2 11 ? -19.829 -1.357 8.784 1.00 22.12 8 ARG B N 1
ATOM 684 C CA . ARG B 2 11 ? -19.360 -1.416 10.172 1.00 23.82 8 ARG B CA 1
ATOM 685 C C . ARG B 2 11 ? -19.787 -2.726 10.844 1.00 23.49 8 ARG B C 1
ATOM 686 O O . ARG B 2 11 ? -18.990 -3.379 11.530 1.00 24.77 8 ARG B O 1
ATOM 694 N N . ASN B 2 12 ? -21.008 -3.151 10.573 1.00 23.93 9 ASN B N 1
ATOM 695 C CA . ASN B 2 12 ? -21.486 -4.404 11.167 1.00 24.81 9 ASN B CA 1
ATOM 696 C C . ASN B 2 12 ? -20.746 -5.636 10.667 1.00 23.64 9 ASN B C 1
ATOM 697 O O . ASN B 2 12 ? -20.490 -6.523 11.429 1.00 23.96 9 ASN B O 1
ATOM 702 N N . LEU B 2 13 ? -20.445 -5.670 9.376 1.00 23.53 10 LEU B N 1
ATOM 703 C CA . LEU B 2 13 ? -19.622 -6.751 8.802 1.00 24.42 10 LEU B CA 1
ATOM 704 C C . LEU B 2 13 ? -18.182 -6.776 9.311 1.00 23.58 10 LEU B C 1
ATOM 705 O O . LEU B 2 13 ? -17.586 -7.838 9.448 1.00 24.45 10 LEU B O 1
ATOM 718 N N . SER B 2 15 ? -17.414 -6.103 12.277 1.00 23.40 12 SER B N 1
ATOM 719 C CA . SER B 2 15 ? -17.520 -6.469 13.695 1.00 24.55 12 SER B CA 1
ATOM 720 C C . SER B 2 15 ? -17.520 -7.957 13.955 1.00 26.44 12 SER B C 1
ATOM 721 O O . SER B 2 15 ? -17.454 -8.343 15.126 1.00 27.53 12 SER B O 1
ATOM 724 N N . GLN B 2 16 ? -17.586 -8.780 12.900 1.00 26.53 13 GLN B N 1
ATOM 725 C CA . GLN B 2 16 ? -17.500 -10.235 13.063 1.00 28.28 13 GLN B CA 1
ATOM 726 C C . GLN B 2 16 ? -16.299 -10.776 12.288 1.00 28.55 13 GLN B C 1
ATOM 727 O O . GLN B 2 16 ? -16.073 -10.407 11.137 1.00 27.04 13 GLN B O 1
ATOM 733 N N . SER B 2 17 ? -15.559 -11.683 12.903 1.00 29.32 14 SER B N 1
ATOM 734 C CA . SER B 2 17 ? -14.258 -12.072 12.340 1.00 30.71 14 SER B CA 1
ATOM 735 C C . SER B 2 17 ? -14.324 -12.593 10.890 1.00 28.59 14 SER B C 1
ATOM 736 O O . SER B 2 17 ? -13.467 -12.216 10.107 1.00 30.91 14 SER B O 1
ATOM 739 N N . ARG B 2 18 ? -15.269 -13.463 10.545 1.00 29.33 15 ARG B N 1
ATOM 740 C CA . ARG B 2 18 ? -15.265 -14.110 9.192 1.00 28.62 15 ARG B CA 1
ATOM 741 C C . ARG B 2 18 ? -15.458 -13.055 8.109 1.00 28.17 15 ARG B C 1
ATOM 742 O O . ARG B 2 18 ? -14.721 -13.010 7.123 1.00 28.15 1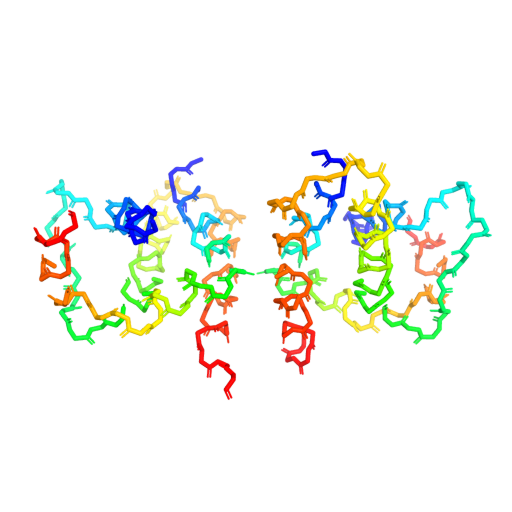5 ARG B O 1
ATOM 750 N N . THR B 2 19 ? -16.479 -12.212 8.272 1.00 26.58 16 THR B N 1
ATOM 751 C CA . THR B 2 19 ? -16.700 -11.131 7.287 1.00 24.44 16 THR B CA 1
ATOM 752 C C . THR B 2 19 ? -15.577 -10.074 7.283 1.00 24.53 16 THR B C 1
ATOM 753 O O . THR B 2 19 ? -15.263 -9.523 6.211 1.00 23.71 16 THR B O 1
ATOM 757 N N . ARG B 2 20 ? -15.036 -9.745 8.453 1.00 23.49 17 ARG B N 1
ATOM 758 C CA . ARG B 2 20 ? -13.919 -8.812 8.517 1.00 24.67 17 ARG B CA 1
ATOM 759 C C . ARG B 2 20 ? -12.748 -9.361 7.679 1.00 26.13 17 ARG B C 1
ATOM 760 O O . ARG B 2 20 ? -12.147 -8.620 6.890 1.00 24.21 17 ARG B O 1
ATOM 768 N N . GLU B 2 21 ? -12.453 -10.646 7.851 1.00 26.07 18 GLU B N 1
ATOM 769 C CA . GLU B 2 21 ? -11.407 -11.308 7.068 1.00 27.15 18 GLU B CA 1
ATOM 770 C C . GLU B 2 21 ? -11.641 -11.207 5.568 1.00 27.17 18 GLU B C 1
ATOM 771 O O . GLU B 2 21 ? -10.720 -10.793 4.823 1.00 28.19 18 GLU B O 1
ATOM 777 N N . ILE B 2 22 ? -12.849 -11.559 5.115 1.00 25.32 19 ILE B N 1
ATOM 778 C CA . ILE B 2 22 ? -13.201 -11.520 3.714 1.00 24.40 19 ILE B CA 1
ATOM 779 C C . ILE B 2 22 ? -12.934 -10.100 3.203 1.00 23.78 19 ILE B C 1
ATOM 780 O O . ILE B 2 22 ? -12.266 -9.904 2.192 1.00 23.81 19 ILE B O 1
ATOM 785 N N . LEU B 2 23 ? -13.417 -9.087 3.936 1.00 22.51 20 LEU B N 1
ATOM 786 C CA . LEU B 2 23 ? -13.387 -7.734 3.420 1.00 22.90 20 LEU B CA 1
ATOM 787 C C . LEU B 2 23 ? -12.003 -7.089 3.412 1.00 23.65 20 LEU B C 1
ATOM 788 O O . LEU B 2 23 ? -11.720 -6.266 2.557 1.00 23.55 20 LEU B O 1
ATOM 793 N N . THR B 2 24 ? -11.153 -7.476 4.363 1.00 23.03 21 THR B N 1
ATOM 794 C CA . THR B 2 24 ? -9.812 -6.910 4.494 1.00 25.47 21 THR B CA 1
ATOM 795 C C . THR B 2 24 ? -8.803 -7.583 3.582 1.00 25.80 21 THR B C 1
ATOM 796 O O . THR B 2 24 ? -7.882 -6.919 3.130 1.00 25.81 21 THR B O 1
ATOM 800 N N . LYS B 2 25 ? -9.014 -8.867 3.333 1.00 26.15 22 LYS B N 1
ATOM 801 C CA . LYS B 2 25 ? -8.045 -9.700 2.603 1.00 27.81 22 LYS B CA 1
ATOM 802 C C . LYS B 2 25 ? -8.301 -9.782 1.112 1.00 27.91 22 LYS B C 1
ATOM 803 O O . LYS B 2 25 ? -7.372 -9.913 0.290 1.00 28.92 22 LYS B O 1
ATOM 809 N N . THR B 2 26 ? -9.562 -9.755 0.730 1.00 27.07 23 THR B N 1
ATOM 810 C CA . THR B 2 26 ? -9.956 -9.977 -0.652 1.00 28.14 23 THR B CA 1
ATOM 811 C C . THR B 2 26 ? -9.833 -8.691 -1.498 1.00 28.04 23 THR B C 1
ATOM 812 O O . THR B 2 26 ? -10.333 -7.639 -1.137 1.00 27.02 23 THR B O 1
ATOM 816 N N . THR B 2 27 ? -9.131 -8.789 -2.618 1.00 27.52 24 THR B N 1
ATOM 817 C CA . THR B 2 27 ? -8.979 -7.632 -3.463 1.00 27.25 24 THR B CA 1
ATOM 818 C C . THR B 2 27 ? -10.183 -7.524 -4.347 1.00 26.49 24 THR B C 1
ATOM 819 O O . THR B 2 27 ? -10.870 -8.518 -4.603 1.00 27.79 24 THR B O 1
ATOM 823 N N . VAL B 2 28 ? -10.428 -6.306 -4.827 1.00 26.53 25 VAL B N 1
ATOM 824 C CA . VAL B 2 28 ? -11.541 -6.016 -5.711 1.00 26.64 25 VAL B CA 1
ATOM 825 C C . VAL B 2 28 ? -11.468 -6.883 -6.956 1.00 29.87 25 VAL B C 1
ATOM 826 O O . VAL B 2 28 ? -12.494 -7.446 -7.423 1.00 30.46 25 VAL B O 1
ATOM 830 N N . ASP B 2 29 ? -10.261 -6.991 -7.505 1.00 31.22 26 ASP B N 1
ATOM 831 C CA . ASP B 2 29 ? -10.023 -7.809 -8.713 1.00 34.84 26 ASP B CA 1
ATOM 832 C C . ASP B 2 29 ? -10.441 -9.233 -8.577 1.00 36.17 26 ASP B C 1
ATOM 833 O O . ASP B 2 29 ? -10.874 -9.831 -9.546 1.00 39.36 26 ASP B O 1
ATOM 838 N N . HIS B 2 30 ? -10.229 -9.805 -7.403 1.00 36.95 27 HIS B N 1
ATOM 839 C CA . HIS B 2 30 ? -10.519 -11.202 -7.204 1.00 38.06 27 HIS B CA 1
ATOM 840 C C . HIS B 2 30 ? -12.050 -11.455 -7.064 1.00 38.73 27 HIS B C 1
ATOM 841 O O . HIS B 2 30 ? -12.460 -12.617 -6.902 1.00 38.29 27 HIS B O 1
ATOM 856 N N . ALA B 2 32 ? -14.947 -10.761 -9.060 1.00 38.45 29 ALA B N 1
ATOM 857 C CA . ALA B 2 32 ? -15.594 -11.455 -10.152 1.00 39.47 29 ALA B CA 1
ATOM 858 C C . ALA B 2 32 ? -15.147 -12.889 -10.051 1.00 38.00 29 ALA B C 1
ATOM 859 O O . ALA B 2 32 ? -15.966 -13.762 -10.210 1.00 39.32 29 ALA B O 1
ATOM 861 N N . ILE B 2 33 ? -13.854 -13.113 -9.742 1.00 37.63 30 ILE B N 1
ATOM 862 C CA . ILE B 2 33 ? -13.278 -14.473 -9.725 1.00 35.75 30 ILE B CA 1
ATOM 863 C C . ILE B 2 33 ? -14.036 -15.380 -8.730 1.00 35.07 30 ILE B C 1
ATOM 864 O O . ILE B 2 33 ? -14.597 -16.428 -9.107 1.00 34.85 30 ILE B O 1
ATOM 869 N N . ILE B 2 34 ? -14.037 -14.972 -7.468 1.00 34.96 31 ILE B N 1
ATOM 870 C CA . ILE B 2 34 ? -14.787 -15.681 -6.419 1.00 34.73 31 ILE B CA 1
ATOM 871 C C . ILE B 2 34 ? -16.276 -15.744 -6.749 1.00 34.68 31 ILE B C 1
ATOM 872 O O . ILE B 2 34 ? -16.885 -16.797 -6.626 1.00 33.51 31 ILE B O 1
ATOM 877 N N . LYS B 2 35 ? -16.859 -14.603 -7.138 1.00 35.82 32 LYS B N 1
ATOM 878 C CA . LYS B 2 35 ? -18.270 -14.560 -7.515 1.00 38.27 32 LYS B CA 1
ATOM 879 C C . LYS B 2 35 ? -18.641 -15.547 -8.630 1.00 38.07 32 LYS B C 1
ATOM 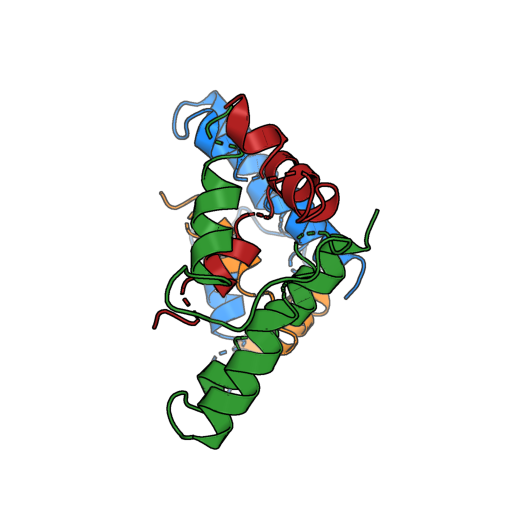880 O O . LYS B 2 35 ? -19.709 -16.160 -8.577 1.00 37.19 32 LYS B O 1
ATOM 886 N N . LYS B 2 36 ? -17.758 -15.735 -9.620 1.00 37.71 33 LYS B N 1
ATOM 887 C CA . LYS B 2 36 ? -18.054 -16.660 -10.713 1.00 38.85 33 LYS B CA 1
ATOM 888 C C . LYS B 2 36 ? -18.347 -18.066 -10.202 1.00 38.35 33 LYS B C 1
ATOM 889 O O . LYS B 2 36 ? -19.237 -18.751 -10.722 1.00 38.41 33 LYS B O 1
ATOM 895 N N . TYR B 2 37 ? -17.624 -18.478 -9.153 1.00 36.25 34 TYR B N 1
ATOM 896 C CA . TYR B 2 37 ? -17.761 -19.813 -8.596 1.00 36.50 34 TYR B CA 1
ATOM 897 C C . TYR B 2 37 ? -18.536 -19.827 -7.293 1.00 37.95 34 TYR B C 1
ATOM 898 O O . TYR B 2 37 ? -18.436 -20.747 -6.492 1.00 37.18 34 TYR B O 1
ATOM 907 N N . THR B 2 38 ? -19.314 -18.772 -7.100 1.00 40.23 35 THR B N 1
ATOM 908 C CA . THR B 2 38 ? -20.356 -18.749 -6.089 1.00 43.06 35 THR B CA 1
ATOM 909 C C . THR B 2 38 ? -21.715 -18.867 -6.750 1.00 43.69 35 THR B C 1
ATOM 910 O O . THR B 2 38 ? -22.395 -19.883 -6.582 1.00 46.10 35 THR B O 1
ATOM 914 N N . ASP C 1 8 ? -24.829 18.659 25.170 1.00 60.50 685 ASP C N 1
ATOM 915 C CA . ASP C 1 8 ? -23.912 17.466 25.082 1.00 60.40 685 ASP C CA 1
ATOM 916 C C . ASP C 1 8 ? -23.619 16.800 26.439 1.00 60.09 685 ASP C C 1
ATOM 917 O O . ASP C 1 8 ? -22.664 16.024 26.599 1.00 60.32 685 ASP C O 1
ATOM 922 N N . GLU C 1 9 ? -24.479 17.137 27.395 1.00 59.25 686 GLU C N 1
ATOM 923 C CA . GLU C 1 9 ? -24.849 16.294 28.512 1.00 58.54 686 GLU C CA 1
ATOM 924 C C . GLU C 1 9 ? -25.606 15.095 27.939 1.00 58.06 686 GLU C C 1
ATOM 925 O O . GLU C 1 9 ? -25.783 14.075 28.604 1.00 57.93 686 GLU C O 1
ATOM 931 N N . GLN C 1 10 ? -26.078 15.253 26.701 1.00 57.20 687 GLN C N 1
ATOM 932 C CA . GLN C 1 10 ? -26.857 14.231 26.012 1.00 56.62 687 GLN C CA 1
ATOM 933 C C . GLN C 1 10 ? -25.996 13.100 25.429 1.00 55.48 687 GLN C C 1
ATOM 934 O O . GLN C 1 10 ? -26.475 11.977 25.349 1.00 55.29 687 GLN C O 1
ATOM 948 N N . TYR C 1 12 ? -23.220 12.185 27.052 1.00 52.07 689 TYR C N 1
ATOM 949 C CA . TYR C 1 12 ? -23.041 11.526 28.350 1.00 50.90 689 TYR C CA 1
ATOM 950 C C . TYR C 1 12 ? -24.296 10.759 28.753 1.00 49.90 689 TYR C C 1
ATOM 951 O O . TYR C 1 12 ? -24.215 9.646 29.257 1.00 49.51 689 TYR C O 1
ATOM 960 N N . GLN C 1 13 ? -25.462 11.359 28.514 1.00 48.86 690 GLN C N 1
ATOM 961 C CA . GLN C 1 13 ? -26.744 10.780 28.898 1.00 47.73 690 GLN C CA 1
ATOM 962 C C . GLN C 1 13 ? -27.019 9.490 28.137 1.00 46.50 690 GLN C C 1
ATOM 963 O O . GLN C 1 13 ? -27.539 8.549 28.706 1.00 45.52 690 GLN C O 1
ATOM 969 N N . ARG C 1 14 ? -26.615 9.470 26.865 1.00 44.85 691 ARG C N 1
ATOM 970 C CA . ARG C 1 14 ? -26.709 8.309 25.979 1.00 44.27 691 ARG C CA 1
ATOM 971 C C . ARG C 1 14 ? -25.934 7.109 26.537 1.00 42.63 691 ARG C C 1
ATOM 972 O O . ARG C 1 14 ? -26.422 5.961 26.525 1.00 41.80 691 ARG C O 1
ATOM 980 N N . CYS C 1 15 ? -24.722 7.404 26.994 1.00 40.36 692 CYS C N 1
ATOM 981 C CA . CYS C 1 15 ? -23.832 6.417 27.601 1.00 38.69 692 CYS C CA 1
ATOM 982 C C . CYS C 1 15 ? -24.430 5.838 28.883 1.00 38.18 692 CYS C C 1
ATOM 983 O O . CYS C 1 15 ? -24.414 4.627 29.068 1.00 35.68 692 CYS C O 1
ATOM 986 N N . CYS C 1 16 ? -24.992 6.696 29.743 1.00 38.42 693 CYS C N 1
ATOM 987 C CA . CYS C 1 16 ? -25.659 6.241 30.977 1.00 39.62 693 CYS C CA 1
ATOM 988 C C . CYS C 1 16 ? -26.856 5.338 30.785 1.00 38.72 693 CYS C C 1
ATOM 989 O O . CYS C 1 16 ? -26.966 4.311 31.468 1.00 39.25 693 CYS C O 1
ATOM 992 N N . ASN C 1 17 ? -27.762 5.742 29.895 1.00 37.97 694 ASN C N 1
ATOM 993 C CA . ASN C 1 17 ? -28.911 4.944 29.535 1.00 38.06 694 ASN C CA 1
ATOM 994 C C . ASN C 1 17 ? -28.464 3.580 29.036 1.00 36.68 694 ASN C C 1
ATOM 995 O O . ASN C 1 17 ? -29.112 2.583 29.314 1.00 37.99 694 ASN C O 1
ATOM 1000 N N . LEU C 1 18 ? -27.366 3.540 28.285 1.00 36.40 695 LEU C N 1
ATOM 1001 C CA . LEU C 1 18 ? -26.917 2.249 27.728 1.00 33.46 695 LEU C CA 1
ATOM 1002 C C . LEU C 1 18 ? -26.315 1.399 28.845 1.00 33.41 695 LEU C C 1
ATOM 1003 O O . LEU C 1 18 ? -26.588 0.202 28.982 1.00 31.53 695 LEU C O 1
ATOM 1008 N N . PHE C 1 19 ? -25.497 2.032 29.656 1.00 32.67 696 PHE C N 1
ATOM 1009 C CA . PHE C 1 19 ? -24.980 1.367 30.858 1.00 34.42 696 PHE C CA 1
ATOM 1010 C C . PHE C 1 19 ? -26.060 0.689 31.693 1.00 35.53 696 PHE C C 1
ATOM 1011 O O . PHE C 1 19 ? -25.864 -0.435 32.179 1.00 34.13 696 PHE C O 1
ATOM 1019 N N . GLU C 1 20 ? -27.207 1.352 31.867 1.00 37.84 697 GLU C N 1
ATOM 1020 C CA . GLU C 1 20 ? -28.308 0.769 32.643 1.00 39.18 697 GLU C CA 1
ATOM 1021 C C . GLU C 1 20 ? -28.912 -0.471 32.017 1.00 39.41 697 GLU C C 1
ATOM 1022 O O . GLU C 1 20 ? -29.586 -1.254 32.707 1.00 40.08 697 GLU C O 1
ATOM 1028 N N . LYS C 1 21 ? -28.692 -0.672 30.716 1.00 37.81 698 LYS C N 1
ATOM 1029 C CA . LYS C 1 21 ? -29.100 -1.913 30.091 1.00 36.37 698 LYS C CA 1
ATOM 1030 C C . LYS C 1 21 ? -28.159 -3.057 30.465 1.00 34.34 698 LYS C C 1
ATOM 1031 O O . LYS C 1 21 ? -28.572 -4.210 30.422 1.00 34.26 698 LYS C O 1
ATOM 1037 N N . PHE C 1 22 ? -26.926 -2.731 30.850 1.00 33.53 699 PHE C N 1
ATOM 1038 C CA . PHE C 1 22 ? -25.959 -3.729 31.357 1.00 33.62 699 PHE C CA 1
ATOM 1039 C C . PHE C 1 22 ? -26.036 -3.913 32.854 1.00 34.35 699 PHE C C 1
ATOM 1040 O O . PHE C 1 22 ? -25.743 -4.998 33.351 1.00 34.91 699 PHE C O 1
ATOM 1048 N N . PHE C 1 23 ? -26.444 -2.853 33.560 1.00 36.12 700 PHE C N 1
ATOM 1049 C CA . PHE C 1 23 ? -26.498 -2.905 35.027 1.00 37.84 700 PHE C CA 1
ATOM 1050 C C . PHE C 1 23 ? -27.787 -2.255 35.513 1.00 39.36 700 PHE C C 1
ATOM 1051 O O . PHE C 1 23 ? -27.771 -1.136 36.026 1.00 38.17 700 PHE C O 1
ATOM 1059 N N . PRO C 1 24 ? -28.922 -2.955 35.308 1.00 40.99 701 PRO C N 1
ATOM 1060 C CA . PRO C 1 24 ? -30.218 -2.409 35.678 1.00 43.02 701 PRO C CA 1
ATOM 1061 C C . PRO C 1 24 ? -30.394 -2.435 37.185 1.00 44.72 701 PRO C C 1
ATOM 1062 O O . PRO C 1 24 ? -29.678 -3.153 37.881 1.00 45.01 701 PRO C O 1
ATOM 1066 N N . SER C 1 25 ? -31.343 -1.647 37.682 1.00 46.97 702 SER C N 1
ATOM 1067 C CA . SER C 1 25 ? -31.626 -1.605 39.118 1.00 48.66 702 SER C CA 1
ATOM 1068 C C . SER C 1 25 ? -32.167 -2.947 39.589 1.00 49.64 702 SER C C 1
ATOM 1069 O O . SER C 1 25 ? -32.009 -3.318 40.759 1.00 50.51 702 SER C O 1
ATOM 1072 N N . SER C 1 26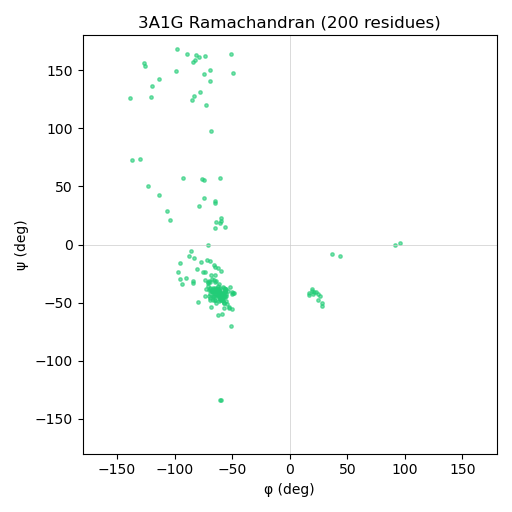 ? -32.793 -3.675 38.669 1.00 50.19 703 SER C N 1
ATOM 1073 C CA . SER C 1 26 ? -33.345 -5.004 38.954 1.00 51.34 703 SER C CA 1
ATOM 1074 C C . SER C 1 26 ? -32.273 -6.094 39.152 1.00 52.21 703 SER C C 1
ATOM 1075 O O . SER C 1 26 ? -32.598 -7.273 39.401 1.00 52.66 703 SER C O 1
ATOM 1078 N N . SER C 1 27 ? -31.005 -5.702 39.038 1.00 53.28 704 SER C N 1
ATOM 1079 C CA . SER C 1 27 ? -29.889 -6.646 39.185 1.00 54.02 704 SER C CA 1
ATOM 1080 C C . SER C 1 27 ? -29.034 -6.357 40.417 1.00 54.26 704 SER C C 1
ATOM 1081 O O . SER C 1 27 ? -28.819 -5.201 40.776 1.00 54.19 704 SER C O 1
ATOM 1084 N N . TYR C 1 28 ? -28.572 -7.426 41.064 1.00 54.94 705 TYR C N 1
ATOM 1085 C CA . TYR C 1 28 ? -27.663 -7.337 42.207 1.00 55.53 705 TYR C CA 1
ATOM 1086 C C . TYR C 1 28 ? -26.223 -7.496 41.738 1.00 55.47 705 TYR C C 1
ATOM 1087 O O . TYR C 1 28 ? -25.284 -7.202 42.480 1.00 55.55 705 TYR C O 1
ATOM 1096 N N . ARG C 1 29 ? -26.049 -7.994 40.516 1.00 55.33 706 ARG C N 1
ATOM 1097 C CA . ARG C 1 29 ? -24.733 -7.980 39.868 1.00 54.64 706 ARG C CA 1
ATOM 1098 C C . ARG C 1 29 ? -24.369 -6.528 39.558 1.00 53.90 706 ARG C C 1
ATOM 1099 O O . ARG C 1 29 ? -24.847 -5.955 38.568 1.00 54.18 706 ARG C O 1
ATOM 1107 N N . ARG C 1 30 ? -23.564 -5.927 40.431 1.00 52.52 707 ARG C N 1
ATOM 1108 C CA . ARG C 1 30 ? -23.148 -4.542 40.259 1.00 51.37 707 ARG C CA 1
ATOM 1109 C C . ARG C 1 30 ? -21.746 -4.416 39.642 1.00 49.71 707 ARG C C 1
ATOM 1110 O O . ARG C 1 30 ? -20.896 -5.282 39.851 1.00 49.60 707 ARG C O 1
ATOM 1118 N N . PRO C 1 31 ? -21.510 -3.326 38.881 1.00 48.10 708 PRO C N 1
ATOM 1119 C CA . PRO C 1 31 ? -20.257 -3.068 38.152 1.00 46.63 708 PRO C CA 1
ATOM 1120 C C . PRO C 1 31 ? -19.089 -2.762 39.073 1.00 45.51 708 PRO C C 1
ATOM 1121 O O . PRO C 1 31 ? -19.304 -2.202 40.144 1.00 45.85 708 PRO C O 1
ATOM 1125 N N . VAL C 1 32 ? -17.860 -3.094 38.678 1.00 44.10 709 VAL C N 1
ATOM 1126 C CA . VAL C 1 32 ? -16.735 -2.686 39.525 1.00 42.61 709 VAL C CA 1
ATOM 1127 C C . VAL C 1 32 ? -16.441 -1.216 39.294 1.00 41.97 709 VAL C C 1
ATOM 1128 O O . VAL C 1 32 ? -16.391 -0.731 38.142 1.00 41.65 709 VAL C O 1
ATOM 1132 N N . GLY C 1 33 ? -16.315 -0.500 40.410 1.00 40.45 710 GLY C N 1
ATOM 1133 C CA . GLY C 1 33 ? -16.114 0.940 40.413 1.00 40.01 710 GLY C CA 1
ATOM 1134 C C . GLY C 1 33 ? -14.888 1.471 39.664 1.00 39.22 710 GLY C C 1
ATOM 1135 O O . GLY C 1 33 ? -14.959 2.519 39.042 1.00 39.50 710 GLY C O 1
ATOM 1136 N N . ILE C 1 34 ? -13.770 0.766 39.707 1.00 39.28 711 ILE C N 1
ATOM 1137 C CA . ILE C 1 34 ? -12.563 1.280 39.060 1.00 39.40 711 ILE C CA 1
ATOM 1138 C C . ILE C 1 34 ? -12.490 0.982 37.554 1.00 38.66 711 ILE C C 1
ATOM 1139 O O . ILE C 1 34 ? -11.630 1.497 36.857 1.00 39.56 711 ILE C O 1
ATOM 1144 N N . SER C 1 35 ? -13.372 0.120 37.088 1.00 38.01 712 SER C N 1
ATOM 1145 C CA . SER C 1 35 ? -13.483 -0.244 35.683 1.00 36.94 712 SER C CA 1
ATOM 1146 C C . SER C 1 35 ? -14.016 0.933 34.853 1.00 34.67 712 SER C C 1
ATOM 1147 O O . SER C 1 35 ? -14.923 1.656 35.302 1.00 34.15 712 SER C O 1
ATOM 1150 N N . SER C 1 36 ? -13.473 1.108 33.653 1.00 32.86 713 SER C N 1
ATOM 1151 C CA . SER C 1 36 ? -14.099 1.991 32.658 1.00 31.17 713 SER C CA 1
ATOM 1152 C C . SER C 1 36 ? -15.481 1.479 32.344 1.00 31.13 713 SER C C 1
ATOM 1153 O O . SER C 1 36 ? -15.753 0.277 32.451 1.00 30.44 713 SER C O 1
ATOM 1164 N N . VAL C 1 38 ? -16.892 1.057 29.524 1.00 26.74 715 VAL C N 1
ATOM 1165 C CA . VAL C 1 38 ? -16.816 0.044 28.449 1.00 26.95 715 VAL C CA 1
ATOM 1166 C C . VAL C 1 38 ? -16.340 -1.303 28.966 1.00 27.46 715 VAL C C 1
ATOM 1167 O O . VAL C 1 38 ? -16.939 -2.336 28.645 1.00 26.72 715 VAL C O 1
ATOM 1171 N N . GLU C 1 39 ? -15.270 -1.318 29.752 1.00 27.42 716 GLU C N 1
ATOM 1172 C CA . GLU C 1 39 ? -14.794 -2.622 30.249 1.00 29.45 716 GLU C CA 1
ATOM 1173 C C . GLU C 1 39 ? -15.855 -3.337 31.106 1.00 28.99 716 GLU C C 1
ATOM 1174 O O . GLU C 1 39 ? -16.094 -4.530 30.929 1.00 29.31 716 GLU C O 1
ATOM 1180 N N . ALA C 1 40 ? -16.555 -2.592 31.969 1.00 28.58 717 ALA C N 1
ATOM 1181 C CA . ALA C 1 40 ? -17.679 -3.140 32.741 1.00 28.58 717 ALA C CA 1
ATOM 1182 C C . ALA C 1 40 ? -18.777 -3.756 31.893 1.00 27.70 717 ALA C C 1
ATOM 1183 O O . ALA C 1 40 ? -19.242 -4.871 32.155 1.00 28.27 717 ALA C O 1
ATOM 1193 N N . VAL C 1 42 ? -18.688 -4.656 28.651 1.00 24.18 719 VAL C N 1
ATOM 1194 C CA . VAL C 1 42 ? -18.273 -5.844 27.874 1.00 24.56 719 VAL C CA 1
ATOM 1195 C C . VAL C 1 42 ? -18.150 -7.073 28.807 1.00 25.24 719 VAL C C 1
ATOM 1196 O O . VAL C 1 42 ? -18.588 -8.187 28.460 1.00 24.64 719 VAL C O 1
ATOM 1200 N N . SER C 1 43 ? -17.557 -6.878 29.983 1.00 27.05 720 SER C N 1
ATOM 1201 C CA . SER C 1 43 ? -17.401 -7.990 30.935 1.00 28.14 720 SER C CA 1
ATOM 1202 C C . SER C 1 43 ? -18.762 -8.599 31.288 1.00 28.68 720 SER C C 1
ATOM 1203 O O . SER C 1 43 ? -18.956 -9.819 31.201 1.00 27.48 720 SER C O 1
ATOM 1206 N N . ARG C 1 44 ? -19.727 -7.739 31.627 1.00 28.19 721 ARG C N 1
ATOM 1207 C CA . ARG C 1 44 ? -21.123 -8.135 31.852 1.00 28.83 721 ARG C CA 1
ATOM 1208 C C . ARG C 1 44 ? -21.773 -8.806 30.639 1.00 28.55 721 ARG C C 1
ATOM 1209 O O . ARG C 1 44 ? -22.389 -9.846 30.784 1.00 27.73 721 ARG C O 1
ATOM 1217 N N . ALA C 1 45 ? -21.608 -8.270 29.428 1.00 27.03 722 ALA C N 1
ATOM 1218 C CA . ALA C 1 45 ? -22.276 -8.897 28.269 1.00 26.75 722 ALA C CA 1
ATOM 1219 C C . ALA C 1 45 ? -21.739 -10.314 28.048 1.00 26.26 722 ALA C C 1
ATOM 1220 O O . ALA C 1 45 ? -22.478 -11.204 27.697 1.00 25.94 722 ALA C O 1
ATOM 1222 N N . ARG C 1 46 ? -20.436 -10.495 28.232 1.00 25.83 723 ARG C N 1
ATOM 1223 C CA . ARG C 1 46 ? -19.814 -11.840 28.076 1.00 26.52 723 ARG C CA 1
ATOM 1224 C C . ARG C 1 46 ? -20.304 -12.839 29.122 1.00 27.77 723 ARG C C 1
ATOM 1225 O O . ARG C 1 46 ? -20.669 -13.947 28.777 1.00 27.88 723 ARG C O 1
ATOM 1233 N N . ILE C 1 47 ? -20.309 -12.433 30.387 1.00 29.63 724 ILE C N 1
ATOM 1234 C CA . ILE C 1 47 ? -20.897 -13.274 31.470 1.00 30.96 724 ILE C CA 1
ATOM 1235 C C . ILE C 1 47 ? -22.351 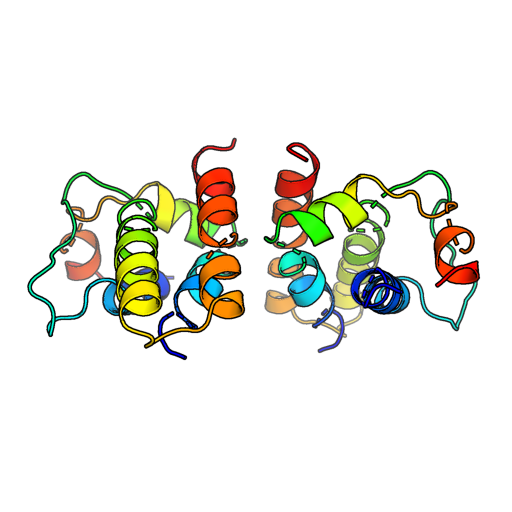-13.670 31.144 1.00 30.26 724 ILE C C 1
ATOM 1236 O O . ILE C 1 47 ? -22.724 -14.826 31.200 1.00 29.77 724 ILE C O 1
ATOM 1241 N N . ASP C 1 48 ? -23.163 -12.682 30.807 1.00 30.20 725 ASP C N 1
ATOM 1242 C CA . ASP C 1 48 ? -24.563 -12.887 30.445 1.00 29.69 725 ASP C CA 1
ATOM 1243 C C . ASP C 1 48 ? -24.733 -13.774 29.220 1.00 28.95 725 ASP C C 1
ATOM 1244 O O . ASP C 1 48 ? -25.634 -14.618 29.180 1.00 30.02 725 ASP C O 1
ATOM 1249 N N . ALA C 1 49 ? -23.917 -13.570 28.186 1.00 28.66 726 ALA C N 1
ATOM 1250 C CA . ALA C 1 49 ? -24.056 -14.356 26.966 1.00 27.48 726 ALA C CA 1
ATOM 1251 C C . ALA C 1 49 ? -23.820 -15.829 27.247 1.00 28.40 726 ALA C C 1
ATOM 1252 O O . ALA C 1 49 ? -24.558 -16.674 26.772 1.00 27.48 726 ALA C O 1
ATOM 1254 N N . ARG C 1 50 ? -22.774 -16.119 28.026 1.00 28.15 727 ARG C N 1
ATOM 1255 C CA . ARG C 1 50 ? -22.449 -17.493 28.410 1.00 31.40 727 ARG C CA 1
ATOM 1256 C C . ARG C 1 50 ? -23.602 -18.155 29.149 1.00 31.28 727 ARG C C 1
ATOM 1257 O O . ARG C 1 50 ? -23.967 -19.303 28.853 1.00 31.64 727 ARG C O 1
ATOM 1265 N N . ILE C 1 51 ? -24.171 -17.443 30.103 1.00 31.83 728 ILE C N 1
ATOM 1266 C CA . ILE C 1 51 ? -25.221 -18.028 30.935 1.00 33.15 728 ILE C CA 1
ATOM 1267 C C . ILE C 1 51 ? -26.474 -18.226 30.087 1.00 33.11 728 ILE C C 1
ATOM 1268 O O . ILE C 1 51 ? -27.145 -19.257 30.205 1.00 33.87 728 ILE C O 1
ATOM 1273 N N . ASP C 1 52 ? -26.764 -17.272 29.202 1.00 33.33 729 ASP C N 1
ATOM 1274 C CA . ASP C 1 52 ? -27.985 -17.326 28.400 1.00 34.13 729 ASP C CA 1
ATOM 1275 C C . ASP C 1 52 ? -27.876 -18.437 27.347 1.00 33.85 729 ASP C C 1
ATOM 1276 O O . ASP C 1 52 ? -28.884 -19.049 26.966 1.00 35.06 729 ASP C O 1
ATOM 1281 N N . PHE C 1 53 ? -26.664 -18.684 26.859 1.00 31.79 730 PHE C N 1
ATOM 1282 C CA . PHE C 1 53 ? -26.441 -19.755 25.892 1.00 32.38 730 PHE C CA 1
ATOM 1283 C C . PHE C 1 53 ? -26.622 -21.094 26.608 1.00 32.96 730 PHE C C 1
ATOM 1284 O O . PHE C 1 53 ? -27.282 -22.002 26.118 1.00 32.78 730 PHE C O 1
ATOM 1292 N N . GLU C 1 54 ? -26.042 -21.180 27.793 1.00 35.38 731 GLU C N 1
ATOM 1293 C CA . GLU C 1 54 ? -26.093 -22.397 28.606 1.00 37.50 731 GLU C CA 1
ATOM 1294 C C . GLU C 1 54 ? -27.545 -22.728 28.944 1.00 38.56 731 GLU C C 1
ATOM 1295 O O . GLU C 1 54 ? -27.931 -23.897 28.952 1.00 39.50 731 GLU C O 1
ATOM 1301 N N . SER C 1 55 ? -28.353 -21.706 29.206 1.00 40.24 732 SER C N 1
ATOM 1302 C CA . SER C 1 55 ? -29.736 -21.926 29.605 1.00 41.51 732 SER C CA 1
ATOM 1303 C C . SER C 1 55 ? -30.648 -22.206 28.423 1.00 42.41 732 SER C C 1
ATOM 1304 O O . SER C 1 55 ? -31.715 -22.775 28.592 1.00 43.72 732 SER C O 1
ATOM 1307 N N . GLY C 1 56 ? -30.232 -21.810 27.232 1.00 42.05 733 GLY C N 1
ATOM 1308 C CA . GLY C 1 56 ? -31.095 -21.920 26.065 1.00 42.95 733 GLY C CA 1
ATOM 1309 C C . GLY C 1 56 ? -31.843 -20.635 25.776 1.00 43.14 733 GLY C C 1
ATOM 1310 O O . GLY C 1 56 ? -32.625 -20.567 24.824 1.00 44.09 733 GLY C O 1
ATOM 1311 N N . ARG C 1 57 ? -31.608 -19.604 26.586 1.00 42.77 734 ARG C N 1
ATOM 1312 C CA . ARG C 1 57 ? -32.238 -18.300 26.376 1.00 42.63 734 ARG C CA 1
ATOM 1313 C C . ARG C 1 57 ? -31.802 -17.648 25.058 1.00 42.06 734 ARG C C 1
ATOM 1314 O O . ARG C 1 57 ? -32.583 -16.911 24.432 1.00 42.85 734 ARG C O 1
ATOM 1322 N N . ILE C 1 58 ? -30.561 -17.923 24.644 1.00 40.85 735 ILE C N 1
ATOM 1323 C CA . ILE C 1 58 ? -30.082 -17.496 23.339 1.00 38.99 735 ILE C CA 1
ATOM 1324 C C . ILE C 1 58 ? -29.537 -18.682 22.541 1.00 38.98 735 ILE C C 1
ATOM 1325 O O . ILE C 1 58 ? -29.093 -19.693 23.109 1.00 38.83 735 ILE C O 1
ATOM 1330 N N . LYS C 1 59 ? -29.590 -18.544 21.218 1.00 38.95 736 LYS C N 1
ATOM 1331 C CA . LYS C 1 59 ? -29.214 -19.586 20.284 1.00 39.02 736 LYS C CA 1
ATOM 1332 C C . LYS C 1 59 ? -27.692 -19.474 19.952 1.00 38.33 736 LYS C C 1
ATOM 1333 O O . LYS C 1 59 ? -27.081 -18.441 20.243 1.00 37.32 736 LYS C O 1
ATOM 1339 N N . LYS C 1 60 ? -27.089 -20.512 19.373 1.00 37.90 737 LYS C N 1
ATOM 1340 C CA . LYS C 1 60 ? -25.630 -20.514 19.124 1.00 38.42 737 LYS C CA 1
ATOM 1341 C C . LYS C 1 60 ? -25.206 -19.347 18.232 1.00 37.74 737 LYS C C 1
ATOM 1342 O O . LYS C 1 60 ? -24.203 -18.707 18.498 1.00 36.56 737 LYS C O 1
ATOM 1348 N N . GLU C 1 61 ? -26.002 -19.068 17.194 1.00 37.11 738 GLU C N 1
ATOM 1349 C CA . GLU C 1 61 ? -25.691 -17.979 16.273 1.00 37.38 738 GLU C CA 1
ATOM 1350 C C . GLU C 1 61 ? -25.699 -16.639 16.993 1.00 36.06 738 GLU C C 1
ATOM 1351 O O . GLU C 1 61 ? -24.863 -15.793 16.718 1.00 34.77 738 GLU C O 1
ATOM 1357 N N . GLU C 1 62 ? -26.666 -16.442 17.892 1.00 35.36 739 GLU C N 1
ATOM 1358 C CA . GLU C 1 62 ? -26.729 -15.226 18.721 1.00 33.88 739 GLU C CA 1
ATOM 1359 C C . GLU C 1 62 ? -25.541 -15.084 19.686 1.00 31.64 739 GLU C C 1
ATOM 1360 O O . GLU C 1 62 ? -24.946 -14.015 19.784 1.00 30.00 739 GLU C O 1
ATOM 1366 N N . PHE C 1 63 ? -25.220 -16.165 20.404 1.00 28.86 740 PHE C N 1
ATOM 1367 C CA . PHE C 1 63 ? -24.048 -16.245 21.254 1.00 27.29 740 PHE C CA 1
ATOM 1368 C C . PHE C 1 63 ? -22.819 -15.815 20.479 1.00 25.60 740 PHE C C 1
ATOM 1369 O O . PHE C 1 63 ? -22.111 -14.944 20.920 1.00 25.74 740 PHE C O 1
ATOM 1377 N N . THR C 1 64 ? -22.565 -16.465 19.343 1.00 24.86 741 THR C N 1
ATOM 1378 C CA . THR C 1 64 ? -21.371 -16.145 18.532 1.00 26.81 741 THR C CA 1
ATOM 1379 C C . THR C 1 64 ? -21.325 -14.674 18.112 1.00 25.69 741 THR C C 1
ATOM 1380 O O . THR C 1 64 ? -20.289 -14.041 18.201 1.00 26.39 741 THR C O 1
ATOM 1384 N N . GLU C 1 65 ? -22.469 -14.109 17.714 1.00 25.53 742 GLU C N 1
ATOM 1385 C CA . GLU C 1 65 ? -22.528 -12.724 17.278 1.00 26.50 742 GLU C CA 1
ATOM 1386 C C . GLU C 1 65 ? -22.232 -11.785 18.433 1.00 25.74 742 GLU C C 1
ATOM 1387 O O . GLU C 1 65 ? -21.440 -10.837 18.289 1.00 22.47 742 GLU C O 1
ATOM 1393 N N . ILE C 1 66 ? -22.828 -12.057 19.598 1.00 23.48 743 ILE C N 1
ATOM 1394 C CA . ILE C 1 66 ? -22.527 -11.252 20.788 1.00 22.33 743 ILE C CA 1
ATOM 1395 C C . ILE C 1 66 ? -21.022 -11.306 21.152 1.00 22.37 743 ILE C C 1
ATOM 1396 O O . ILE C 1 66 ? -20.446 -10.253 21.366 1.00 22.93 743 ILE C O 1
ATOM 1409 N N . LYS C 1 68 ? -18.397 -12.021 19.240 1.00 24.72 745 LYS C N 1
ATOM 1410 C CA . LYS C 1 68 ? -17.603 -11.332 18.189 1.00 24.91 745 LYS C CA 1
ATOM 1411 C C . LYS C 1 68 ? -17.706 -9.820 18.343 1.00 24.82 745 LYS C C 1
ATOM 1412 O O . LYS C 1 68 ? -16.710 -9.127 18.207 1.00 22.88 745 LYS C O 1
ATOM 1418 N N . ILE C 1 69 ? -18.920 -9.312 18.620 1.00 23.85 746 ILE C N 1
ATOM 1419 C CA . ILE C 1 69 ? -19.063 -7.872 18.841 1.00 23.76 746 ILE C CA 1
ATOM 1420 C C . ILE C 1 69 ? -18.250 -7.433 20.094 1.00 22.87 746 ILE C C 1
ATOM 1421 O O . ILE C 1 69 ? -17.636 -6.418 20.067 1.00 21.48 746 ILE C O 1
ATOM 1426 N N . CYS C 1 70 ? -18.238 -8.227 21.173 1.00 22.02 747 CYS C N 1
ATOM 1427 C CA . CYS C 1 70 ? -17.521 -7.855 22.388 1.00 22.41 747 CYS C CA 1
ATOM 1428 C C . CYS C 1 70 ? -16.063 -7.778 22.044 1.00 22.55 747 CYS C C 1
ATOM 1429 O O . CYS C 1 70 ? -15.327 -6.885 22.500 1.00 25.24 747 CYS C O 1
ATOM 1432 N N . SER C 1 71 ? -15.636 -8.750 21.236 1.00 22.58 748 SER C N 1
ATOM 1433 C CA . SER C 1 71 ? -14.225 -8.805 20.821 1.00 23.42 748 SER C CA 1
ATOM 1434 C C . SER C 1 71 ? -13.862 -7.549 20.020 1.00 24.60 748 SER C C 1
ATOM 1435 O O . SER C 1 71 ? -12.825 -6.955 20.196 1.00 24.94 748 SER C O 1
ATOM 1438 N N . THR C 1 72 ? -14.769 -7.108 19.177 1.00 22.93 749 THR C N 1
ATOM 1439 C CA . THR C 1 72 ? -14.507 -5.886 18.383 1.00 23.53 749 THR C CA 1
ATOM 1440 C C . THR C 1 72 ? -14.461 -4.656 19.278 1.00 23.37 749 THR C C 1
ATOM 1441 O O . THR C 1 72 ? -13.673 -3.771 19.075 1.00 23.09 749 THR C O 1
ATOM 1445 N N . ILE C 1 73 ? -15.351 -4.585 20.257 1.00 24.39 750 ILE C N 1
ATOM 1446 C CA . ILE C 1 73 ? -15.383 -3.447 21.126 1.00 25.09 750 ILE C CA 1
ATOM 1447 C C . ILE C 1 73 ? -14.120 -3.410 21.972 1.00 26.72 750 ILE C C 1
ATOM 1448 O O . ILE C 1 73 ? -13.575 -2.339 22.239 1.00 25.30 750 ILE C O 1
ATOM 1453 N N . GLU C 1 74 ? -13.664 -4.584 22.395 1.00 27.35 751 GLU C N 1
ATOM 1454 C CA . GLU C 1 74 ? -12.413 -4.641 23.152 1.00 30.83 751 GLU C CA 1
ATOM 1455 C C . GLU C 1 74 ? -11.254 -4.125 22.341 1.00 31.68 751 GLU C C 1
ATOM 1456 O O . GLU C 1 74 ? -10.432 -3.401 22.877 1.00 32.64 751 GLU C O 1
ATOM 1462 N N . GLU C 1 75 ? -11.192 -4.473 21.052 1.00 32.32 752 GLU C N 1
ATOM 1463 C CA . GLU C 1 75 ? -10.161 -3.965 20.151 1.00 34.44 752 GLU C CA 1
ATOM 1464 C C . GLU C 1 75 ? -10.242 -2.434 20.004 1.00 35.42 752 GLU C C 1
ATOM 1465 O O . GLU C 1 75 ? -9.213 -1.745 19.940 1.00 35.01 752 GLU C O 1
ATOM 1471 N N . LEU C 1 76 ? -11.467 -1.914 19.942 1.00 35.55 753 LEU C N 1
ATOM 1472 C CA . LEU C 1 76 ? -11.700 -0.456 19.848 1.00 37.47 753 LEU C CA 1
ATOM 1473 C C . LEU C 1 76 ? -11.267 0.301 21.094 1.00 39.72 753 LEU C C 1
ATOM 1474 O O . LEU C 1 76 ? -10.867 1.449 20.986 1.00 40.62 753 LEU C O 1
ATOM 1479 N N . ARG C 1 77 ? -11.342 -0.331 22.263 1.00 42.72 754 ARG C N 1
ATOM 1480 C CA . ARG C 1 77 ? -10.920 0.292 23.524 1.00 46.81 754 ARG C CA 1
ATOM 1481 C C . ARG C 1 77 ? -9.446 0.635 23.513 1.00 49.37 754 ARG C C 1
ATOM 1482 O O . ARG C 1 77 ? -9.057 1.806 23.634 1.00 49.81 754 ARG C O 1
ATOM 1490 N N . ARG C 1 78 ? -8.651 -0.424 23.357 1.00 52.47 755 ARG C N 1
ATOM 1491 C CA . ARG C 1 78 ? -7.217 -0.460 23.674 1.00 55.25 755 ARG C CA 1
ATOM 1492 C C . ARG C 1 78 ? -6.355 0.233 22.636 1.00 56.82 755 ARG C C 1
ATOM 1493 O O . ARG C 1 78 ? -5.186 0.535 22.888 1.00 57.28 755 ARG C O 1
ATOM 1501 N N . GLN C 1 79 ? -6.950 0.477 21.472 1.00 58.63 756 GLN C N 1
ATOM 1502 C CA . GLN C 1 79 ? -6.243 0.967 20.307 1.00 60.47 756 GLN C CA 1
ATOM 1503 C C . GLN C 1 79 ? -6.045 2.476 20.396 1.00 60.88 756 GLN C C 1
ATOM 1504 O O . GLN C 1 79 ? -6.720 3.149 21.183 1.00 61.53 756 GLN C O 1
ATOM 1510 N N . LYS C 1 80 ? -5.120 2.981 19.578 1.00 61.52 757 LYS C N 1
ATOM 1511 C CA . LYS C 1 80 ? -4.625 4.374 19.599 1.00 61.73 757 LYS C CA 1
ATOM 1512 C C . LYS C 1 80 ? -3.527 4.594 20.648 1.00 61.97 757 LYS C C 1
ATOM 1513 O O . LYS C 1 80 ? -2.421 4.996 20.293 1.00 61.96 757 LYS C O 1
ATOM 1520 N N . GLY D 2 1 ? -33.787 -9.024 20.452 1.00 43.97 -2 GLY D N 1
ATOM 1521 C CA . GLY D 2 1 ? -33.508 -9.499 21.837 1.00 42.91 -2 GLY D CA 1
ATOM 1522 C C . GLY D 2 1 ? -32.726 -8.434 22.561 1.00 42.48 -2 GLY D C 1
ATOM 1523 O O . GLY D 2 1 ? -31.939 -7.714 21.942 1.00 42.97 -2 GLY D O 1
ATOM 1524 N N . GLY D 2 2 ? -32.935 -8.327 23.872 1.00 41.81 -1 GLY D N 1
ATOM 1525 C CA . GLY D 2 2 ? -32.286 -7.281 24.661 1.00 39.76 -1 GLY D CA 1
ATOM 1526 C C . GLY D 2 2 ? -30.766 -7.376 24.681 1.00 38.48 -1 GLY D C 1
ATOM 1527 O O . GLY D 2 2 ? -30.097 -6.357 24.696 1.00 37.41 -1 GLY D O 1
ATOM 1528 N N . SER D 2 3 ? -30.253 -8.606 24.679 1.00 37.78 0 SER D N 1
ATOM 1529 C CA . SER D 2 3 ? -28.809 -8.898 24.743 1.00 37.64 0 SER D CA 1
ATOM 1530 C C . SER D 2 3 ? -28.109 -8.385 23.498 1.00 36.26 0 SER D C 1
ATOM 1531 O O . SER D 2 3 ? -27.041 -7.745 23.568 1.00 35.77 0 SER D O 1
ATOM 1542 N N . GLU D 2 5 ? -29.541 -6.192 21.269 1.00 33.79 2 GLU D N 1
ATOM 1543 C CA . GLU D 2 5 ? -29.735 -4.765 21.046 1.00 34.38 2 GLU D CA 1
ATOM 1544 C C . GLU D 2 5 ? -28.723 -3.907 21.828 1.00 32.74 2 GLU D C 1
ATOM 1545 O O . GLU D 2 5 ? -28.173 -2.934 21.297 1.00 32.38 2 GLU D O 1
ATOM 1551 N N . ARG D 2 6 ? -28.476 -4.262 23.084 1.00 29.91 3 ARG D N 1
ATOM 1552 C CA . ARG D 2 6 ? -27.547 -3.481 23.883 1.00 29.68 3 ARG D CA 1
ATOM 1553 C C . ARG D 2 6 ? -26.119 -3.582 23.361 1.00 27.65 3 ARG D C 1
ATOM 1554 O O . ARG D 2 6 ? -25.397 -2.596 23.373 1.00 28.11 3 ARG D O 1
ATOM 1562 N N . ILE D 2 7 ? -25.696 -4.778 22.941 1.00 27.66 4 ILE D N 1
ATOM 1563 C CA . ILE D 2 7 ? -24.281 -4.928 22.471 1.00 25.99 4 ILE D CA 1
ATOM 1564 C C . ILE D 2 7 ? -24.053 -4.187 21.152 1.00 25.90 4 ILE D C 1
ATOM 1565 O O . ILE D 2 7 ? -23.051 -3.541 20.947 1.00 23.71 4 ILE D O 1
ATOM 1570 N N . LYS D 2 8 ? -25.059 -4.226 20.292 1.00 26.50 5 LYS D N 1
ATOM 1571 C CA . LYS D 2 8 ? -24.982 -3.452 19.041 1.00 27.99 5 LYS D CA 1
ATOM 1572 C C . LYS D 2 8 ? -25.046 -1.942 19.253 1.00 28.77 5 LYS D C 1
ATOM 1573 O O . LYS D 2 8 ? -24.379 -1.166 18.548 1.00 30.34 5 LYS D O 1
ATOM 1579 N N . GLU D 2 9 ? -25.868 -1.507 20.195 1.00 28.57 6 GLU D N 1
ATOM 1580 C CA . GLU D 2 9 ? -25.838 -0.124 20.648 1.00 29.57 6 GLU D CA 1
ATOM 1581 C C . GLU D 2 9 ? -24.432 0.267 21.203 1.00 27.39 6 GLU D C 1
ATOM 1582 O O . GLU D 2 9 ? -23.928 1.354 20.891 1.00 28.89 6 GLU D O 1
ATOM 1588 N N . LEU D 2 10 ? -23.803 -0.586 22.046 1.00 27.06 7 LEU D N 1
ATOM 1589 C CA . LEU D 2 10 ? -22.441 -0.299 22.482 1.00 24.98 7 LEU D CA 1
ATOM 1590 C C . LEU D 2 10 ? -21.504 -0.229 21.285 1.00 25.91 7 LEU D C 1
ATOM 1591 O O . LEU D 2 10 ? -20.638 0.656 21.237 1.00 22.86 7 LEU D O 1
ATOM 1596 N N . ARG D 2 11 ? -21.656 -1.154 20.334 1.00 26.69 8 ARG D N 1
ATOM 1597 C CA . ARG D 2 11 ? -20.766 -1.136 19.142 1.00 29.65 8 ARG D CA 1
ATOM 1598 C C . ARG D 2 11 ? -20.950 0.200 18.441 1.00 28.43 8 ARG D C 1
ATOM 1599 O O . ARG D 2 11 ? -19.961 0.811 18.046 1.00 31.04 8 ARG D O 1
ATOM 1607 N N . ASN D 2 12 ? -22.198 0.640 18.297 1.00 29.96 9 ASN D N 1
ATOM 1608 C CA . ASN D 2 12 ? -22.505 1.942 17.641 1.00 30.06 9 ASN D CA 1
ATOM 1609 C C . ASN D 2 12 ? -21.879 3.120 18.392 1.00 29.58 9 ASN D C 1
ATOM 1610 O O . ASN D 2 12 ? -21.289 4.001 17.779 1.00 29.71 9 ASN D O 1
ATOM 1615 N N . LEU D 2 13 ? -21.953 3.109 19.712 1.00 28.72 10 LEU D N 1
ATOM 1616 C CA . LEU D 2 13 ? -21.295 4.153 20.504 1.00 27.74 10 LEU D CA 1
ATOM 1617 C C . LEU D 2 13 ? -19.768 4.190 20.417 1.00 26.89 10 LEU D C 1
ATOM 1618 O O . LEU D 2 13 ? -19.180 5.252 20.422 1.00 26.83 10 LEU D O 1
ATOM 1631 N N . SER D 2 15 ? -18.128 3.551 17.859 1.00 28.54 12 SER D N 1
ATOM 1632 C CA . SER D 2 15 ? -17.819 3.878 16.457 1.00 29.51 12 SER D CA 1
ATOM 1633 C C . SER D 2 15 ? -17.683 5.363 16.213 1.00 30.95 12 SER D C 1
ATOM 1634 O O . SER D 2 15 ? -17.245 5.756 15.130 1.00 31.76 12 SER D O 1
ATOM 1637 N N . GLN D 2 16 ? -18.044 6.172 17.209 1.00 32.94 13 GLN D N 1
ATOM 1638 C CA . GLN D 2 16 ? -18.065 7.640 17.132 1.00 34.40 13 GLN D CA 1
ATOM 1639 C C . GLN D 2 16 ? -17.113 8.127 18.230 1.00 35.47 13 GLN D C 1
ATOM 1640 O O . GLN D 2 16 ? -17.263 7.725 19.375 1.00 34.23 13 GLN D O 1
ATOM 1646 N N . SER D 2 17 ? -16.138 8.972 17.877 1.00 35.61 14 SER D N 1
ATOM 1647 C CA . SER D 2 17 ? -14.989 9.231 18.736 1.00 36.29 14 SER D CA 1
ATOM 1648 C C . SER D 2 17 ? -15.353 9.840 20.104 1.00 36.16 14 SER D C 1
ATOM 1649 O O . SER D 2 17 ? -14.687 9.528 21.089 1.00 34.81 14 SER D O 1
ATOM 1652 N N . ARG D 2 18 ? -16.391 10.677 20.160 1.00 35.82 15 ARG D N 1
ATOM 1653 C CA . ARG D 2 18 ? -16.730 11.378 21.403 1.00 36.99 15 ARG D CA 1
ATOM 1654 C C . ARG D 2 18 ? -17.221 10.377 22.409 1.00 36.35 15 ARG D C 1
ATOM 1655 O O . ARG D 2 18 ? -16.693 10.296 23.526 1.00 37.00 15 ARG D O 1
ATOM 1663 N N . THR D 2 19 ? -18.223 9.598 22.015 1.00 35.06 16 THR D N 1
ATOM 1664 C CA . THR D 2 19 ? -18.840 8.650 22.942 1.00 34.24 16 THR D CA 1
ATOM 1665 C C . THR D 2 19 ? -17.894 7.511 23.260 1.00 33.17 16 THR D C 1
ATOM 1666 O O . THR D 2 19 ? -17.936 6.970 24.388 1.00 32.35 16 THR D O 1
ATOM 1670 N N . ARG D 2 20 ? -17.033 7.151 22.300 1.00 32.76 17 ARG D N 1
ATOM 1671 C CA . ARG D 2 20 ? -15.936 6.215 22.559 1.00 32.48 17 ARG D CA 1
ATOM 1672 C C . ARG D 2 20 ? -14.968 6.751 23.646 1.00 31.64 17 ARG D C 1
ATOM 1673 O O . ARG D 2 20 ? -14.650 6.049 24.587 1.00 30.55 17 ARG D O 1
ATOM 1681 N N . GLU D 2 21 ? -14.558 8.006 23.517 1.00 31.47 18 GLU D N 1
ATOM 1682 C CA . GLU D 2 21 ? -13.764 8.697 24.533 1.00 34.17 18 GLU D CA 1
ATOM 1683 C C . GLU D 2 21 ? -14.447 8.607 25.897 1.00 31.85 18 GLU D C 1
ATOM 1684 O O . GLU D 2 21 ? -13.828 8.137 26.849 1.00 32.47 18 GLU D O 1
ATOM 1690 N N . ILE D 2 22 ? -15.718 9.003 26.005 1.00 30.07 19 ILE D N 1
ATOM 1691 C CA . ILE D 2 22 ? -16.484 8.896 27.275 1.00 29.70 19 ILE D CA 1
ATOM 1692 C C . ILE D 2 22 ? -16.449 7.484 27.847 1.00 30.22 19 ILE D C 1
ATOM 1693 O O . ILE D 2 22 ? -16.040 7.262 29.012 1.00 30.72 19 ILE D O 1
ATOM 1698 N N . LEU D 2 23 ? -16.861 6.504 27.021 1.00 28.49 20 LEU D N 1
ATOM 1699 C CA . LEU D 2 23 ? -17.025 5.138 27.498 1.00 29.83 20 LEU D CA 1
ATOM 1700 C C . LEU D 2 23 ? -15.699 4.506 27.921 1.00 30.62 20 LEU D C 1
ATOM 1701 O O . LEU D 2 23 ? -15.678 3.653 28.825 1.00 29.58 20 LEU D O 1
ATOM 1706 N N . THR D 2 24 ? -14.611 4.889 27.261 1.00 30.79 21 THR D N 1
ATOM 1707 C CA . THR D 2 24 ? -13.322 4.286 27.538 1.00 32.68 21 THR D CA 1
ATOM 1708 C C . THR D 2 24 ? -12.621 4.937 28.712 1.00 33.70 21 THR D C 1
ATOM 1709 O O . THR D 2 24 ? -11.913 4.260 29.457 1.00 34.14 21 THR D O 1
ATOM 1713 N N . LYS D 2 25 ? -12.823 6.233 28.888 1.00 34.82 22 LYS D N 1
ATOM 1714 C CA . LYS D 2 25 ? -12.060 6.946 29.930 1.00 35.75 22 LYS D CA 1
ATOM 1715 C C . LYS D 2 25 ? -12.769 7.123 31.252 1.00 35.76 22 LYS D C 1
ATOM 1716 O O . LYS D 2 25 ? -12.102 7.301 32.294 1.00 37.30 22 LYS D O 1
ATOM 1722 N N . THR D 2 26 ? -14.096 7.088 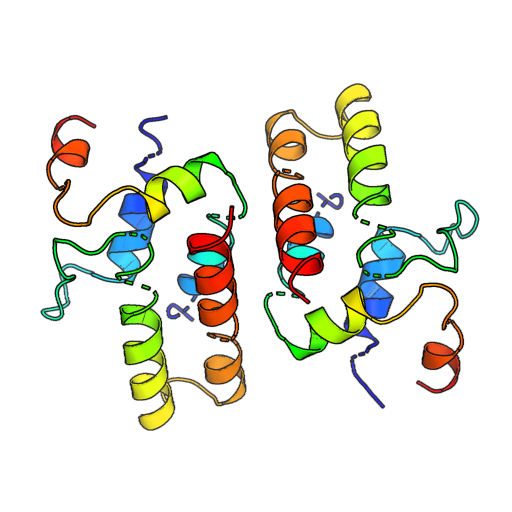31.232 1.00 35.35 23 THR D N 1
ATOM 1723 C CA . THR D 2 26 ? -14.894 7.330 32.421 1.00 33.96 23 THR D CA 1
ATOM 1724 C C . THR D 2 26 ? -15.059 6.077 33.252 1.00 33.48 23 THR D C 1
ATOM 1725 O O . THR D 2 26 ? -15.505 5.054 32.758 1.00 32.05 23 THR D O 1
ATOM 1729 N N . THR D 2 27 ? -14.674 6.139 34.526 1.00 32.53 24 THR D N 1
ATOM 1730 C CA . THR D 2 27 ? -14.815 4.961 35.361 1.00 32.14 24 THR D CA 1
ATOM 1731 C C . THR D 2 27 ? -16.229 4.872 35.888 1.00 32.63 24 THR D C 1
ATOM 1732 O O . THR D 2 27 ? -16.932 5.891 35.977 1.00 32.72 24 THR D O 1
ATOM 1736 N N . VAL D 2 28 ? -16.661 3.678 36.287 1.00 31.48 25 VAL D N 1
ATOM 1737 C CA . VAL D 2 28 ? -18.007 3.522 36.796 1.00 32.68 25 VAL D CA 1
ATOM 1738 C C . VAL D 2 28 ? -18.188 4.423 38.019 1.00 34.78 25 VAL D C 1
ATOM 1739 O O . VAL D 2 28 ? -19.200 5.074 38.145 1.00 35.56 25 VAL D O 1
ATOM 1743 N N . ASP D 2 29 ? -17.193 4.468 38.895 1.00 37.00 26 ASP D N 1
ATOM 1744 C CA . ASP D 2 29 ? -17.290 5.338 40.075 1.00 40.52 26 ASP D CA 1
ATOM 1745 C C . ASP D 2 29 ? -17.598 6.779 39.740 1.00 41.59 26 ASP D C 1
ATOM 1746 O O . ASP D 2 29 ? -18.359 7.441 40.445 1.00 44.05 26 ASP D O 1
ATOM 1751 N N . HIS D 2 30 ? -16.991 7.288 38.688 1.00 42.54 27 HIS D N 1
ATOM 1752 C CA . HIS D 2 30 ? -17.153 8.686 38.380 1.00 43.24 27 HIS D CA 1
ATOM 1753 C C . HIS D 2 30 ? -18.541 9.012 37.782 1.00 44.37 27 HIS D C 1
ATOM 1754 O O . HIS D 2 30 ? -18.802 10.175 37.493 1.00 43.66 27 HIS D O 1
ATOM 1769 N N . ALA D 2 32 ? -21.846 8.370 39.108 1.00 46.46 29 ALA D N 1
ATOM 1770 C CA . ALA D 2 32 ? -22.701 9.048 40.073 1.00 46.81 29 ALA D CA 1
ATOM 1771 C C . ALA D 2 32 ? -22.301 10.508 40.008 1.00 46.20 29 ALA D C 1
ATOM 1772 O O . ALA D 2 32 ? -23.145 11.375 39.802 1.00 47.02 29 ALA D O 1
ATOM 1774 N N . ILE D 2 33 ? -20.995 10.735 40.167 1.00 45.06 30 ILE D N 1
ATOM 1775 C CA . ILE D 2 33 ? -20.373 12.062 40.194 1.00 44.44 30 ILE D CA 1
ATOM 1776 C C . ILE D 2 33 ? -20.781 12.924 38.988 1.00 42.90 30 ILE D C 1
ATOM 1777 O O . ILE D 2 33 ? -21.525 13.896 39.158 1.00 42.91 30 ILE D O 1
ATOM 1782 N N . ILE D 2 34 ? -20.310 12.578 37.787 1.00 41.59 31 ILE D N 1
ATOM 1783 C CA . ILE D 2 34 ? -20.638 13.384 36.600 1.00 40.89 31 ILE D CA 1
ATOM 1784 C C . ILE D 2 34 ? -22.149 13.501 36.433 1.00 41.33 31 ILE D C 1
ATOM 1785 O O . ILE D 2 34 ? -22.675 14.577 36.111 1.00 40.31 31 ILE D O 1
ATOM 1790 N N . LYS D 2 35 ? -22.850 12.396 36.670 1.00 41.68 32 LYS D N 1
ATOM 1791 C CA . LYS D 2 35 ? -24.292 12.361 36.454 1.00 43.30 32 LYS D CA 1
ATOM 1792 C C . LYS D 2 35 ? -25.063 13.251 37.467 1.00 44.15 32 LYS D C 1
ATOM 1793 O O . LYS D 2 35 ? -26.134 13.764 37.146 1.00 43.94 32 LYS D O 1
ATOM 1799 N N . LYS D 2 36 ? -24.506 13.498 38.659 1.00 45.80 33 LYS D N 1
ATOM 1800 C CA . LYS D 2 36 ? -25.128 14.480 39.584 1.00 46.89 33 LYS D CA 1
ATOM 1801 C C . LYS D 2 36 ? -25.220 15.902 39.002 1.00 47.78 33 LYS D C 1
ATOM 1802 O O . LYS D 2 36 ? -26.218 16.604 39.215 1.00 47.34 33 LYS D O 1
ATOM 1808 N N . TYR D 2 37 ? -24.200 16.317 38.251 1.00 48.58 34 TYR D N 1
ATOM 1809 C CA . TYR D 2 37 ? -24.151 17.684 37.721 1.00 50.25 34 TYR D CA 1
ATOM 1810 C C . TYR D 2 37 ? -24.439 17.717 36.223 1.00 51.48 34 TYR D C 1
ATOM 1811 O O . TYR D 2 37 ? -23.957 18.593 35.484 1.00 51.34 34 TYR D O 1
ATOM 1820 N N . THR D 2 38 ? -25.236 16.739 35.792 1.00 52.83 35 THR D N 1
ATOM 1821 C CA . THR D 2 38 ? -25.768 16.670 34.434 1.00 53.89 35 THR D CA 1
ATOM 1822 C C . THR D 2 38 ? -27.171 17.258 34.442 1.00 54.19 35 THR D C 1
ATOM 1823 O O . THR D 2 38 ? -27.337 18.456 34.659 1.00 54.59 35 THR D O 1
#

CATH classification: 6.10.140.720

InterPro domains:
  IPR001407 Influenza RNA-dependent RNA polymerase subunit PB1 [MF_04065] (1-757)
  IPR001407 Influenza RNA-dependent RNA polymerase subunit PB1 [PF00602] (1-741)
  IPR001407 Influenza RNA-dependent RNA polymerase subunit PB1 [PIRSF000827] (1-745)
  IPR007099 RNA-directed RNA polymerase, negative-strand RNA virus [PS50525] (286-483)

Solvent-accessible surface area: 12481 Å² total

Secondary structure (DSSP, 8-state):
----HHHHHHHHHHS-SS--SPPPTT------HHHHHHHHHHHHHTSS-HHHHHH--HHHHHHHHHHT-/----HHHHHHH---HHHHHHHHH--TT--HHHHT-/----HHHHHHHHHHS-TT-S-PPPTT------HHHHHHHHHHHHHTSS-HHHHHH--HHHHHHHHHH--/----HHHHHHH---HHHHHHHHH--S---HHHHT-

Foldseek 3Di:
DDVVVVVVVVVCVLQPPVHPVDQDPVDDLVSLVSLLVCLVVCCVVVVDDPVVSVVSCVSVVSVVVVVVD/DVVVVVVVVVVCVDVVSVCCVVPDDPPPVVVVVVD/DVVCVVVVVVVCVLVPPPDPPDQDPVDDLVSLVSLLVVLVVCCVVVVDDPVVSVVNVVSVVSVVVVPDD/DVVVVVVVVVVCVDVPSVCCVVPDDPVPVVVVVVD

Nearest PDB structures (foldseek):
  8rmq-assembly1_C  TM=8.477E-01  e=3.793E-03  Influenza A virus (A/Zhejiang/DTID-ZJU01/2013(H7N9))
  7ni0-assembly1_C  TM=8.394E-01  e=5.395E-03  Influenza A virus (A/Brevig Mission/1/1918(H1N1))
  5msg-assembly1_C  TM=7.679E-01  e=1.271E+00  Influenza B virus
  2ztt-assembly1_B  TM=8.679E-01  e=1.716E-03  Influenza A virus (A/Puerto Rico/8/1934(H1N1))
  8rmq-assembly1_C  TM=8.375E-01  e=5.892E-03  Influenza A virus (A/Zhejiang/DTID-ZJU01/2013(H7N9))

B-factor: mean 36.54, std 11.3, range [10.24, 66.73]

Radius of gyration: 19.19 Å; Cα contacts (8 Å, |Δi|>4): 184; chains: 4; bounding box: 29×42×57 Å

Sequence (208 aa):
DEQYQRCCNLFEKFFPSSSYRRPVGISSVEAVSRARIDARIDFESGRIKKEEFTEIKICSTIEELRRQKGGSERIKELRNLSQSRTREILTKTTVDHAIIKKYTDEQYQRCCNLFEKFFPSSSYRRPVGISSVEAVSRARIDARIDFESGRIKKEEFTEIKICSTIEELRRQKGGSERIKELRNLSQSRTREILTKTTVDHAIIKKYT

GO terms:
  GO:0042025 host cell nucleus (C, EXP)
  GO:0030430 host cell cytoplasm (C, EXP)
  GO:0005576 extracellular region (C, TAS)
  GO:0005515 protein binding (F, IPI)